Protein AF-A0A6S7I3N0-F1 (afdb_monomer_lite)

Foldseek 3Di:
DDPPPPPPVPPDADPVWDFADDPDQLPPPDAQPLCRPWDWDFDRTNHGHTWTDDVNDTDDSVAHDPVFHFADDPDQLPPPDAQLLCRPWDWDFDRTNHGDIWTHDVNDTDDSPQPPVQQDPDPDQLCVVVVAQPQCRQWGWDFDRRNHTDTFTHDPNHTDDSVDNDDPPPPPPDVVPPPPPPPDDD

pLDDT: mean 78.95, std 17.43, range [34.19, 95.62]

Radius of gyration: 28.31 Å; chains: 1; bounding box: 54×47×106 Å

Structure (mmCIF, N/CA/C/O backbone):
data_AF-A0A6S7I3N0-F1
#
_entry.id   AF-A0A6S7I3N0-F1
#
loop_
_atom_site.group_PDB
_atom_site.id
_atom_site.type_symbol
_atom_site.label_atom_id
_atom_site.label_alt_id
_atom_site.label_comp_id
_atom_site.label_asym_id
_atom_site.label_entity_id
_atom_site.label_seq_id
_atom_site.pdbx_PDB_ins_code
_atom_site.Cartn_x
_atom_site.Cartn_y
_atom_site.Cartn_z
_atom_site.occupancy
_atom_site.B_iso_or_equiv
_atom_site.auth_seq_id
_atom_site.auth_comp_id
_atom_site.auth_asym_id
_atom_site.auth_atom_id
_atom_site.pdbx_PDB_model_num
ATOM 1 N N . MET A 1 1 ? -20.075 -28.155 43.809 1.00 39.03 1 MET A N 1
ATOM 2 C CA . MET A 1 1 ? -20.323 -27.635 42.449 1.00 39.03 1 MET A CA 1
ATOM 3 C C . MET A 1 1 ? -19.964 -26.158 42.467 1.00 39.03 1 MET A C 1
ATOM 5 O O . MET A 1 1 ? -20.714 -25.369 43.022 1.00 39.03 1 MET A O 1
ATOM 9 N N . VAL A 1 2 ? -18.753 -25.806 42.030 1.00 34.19 2 VAL A N 1
ATOM 10 C CA . VAL A 1 2 ? -18.272 -24.416 42.050 1.00 34.19 2 VAL A CA 1
ATOM 11 C C . VAL A 1 2 ? -18.913 -23.696 40.870 1.00 34.19 2 VAL A C 1
ATOM 13 O O . VAL A 1 2 ? -18.644 -24.034 39.720 1.00 34.19 2 VAL A O 1
ATOM 16 N N . LEU A 1 3 ? -19.808 -22.753 41.162 1.00 39.34 3 LEU A N 1
ATOM 17 C CA . LEU A 1 3 ? -20.404 -21.876 40.163 1.00 39.34 3 LEU A CA 1
ATOM 18 C C . LEU A 1 3 ? -19.310 -20.898 39.701 1.00 39.34 3 LEU A C 1
ATOM 20 O O . LEU A 1 3 ? -19.023 -19.905 40.365 1.00 39.34 3 LEU A O 1
ATOM 24 N N . LEU A 1 4 ? -18.643 -21.217 38.592 1.00 39.84 4 LEU A N 1
ATOM 25 C CA . LEU A 1 4 ? -17.763 -20.287 37.889 1.00 39.84 4 LEU A CA 1
ATOM 26 C C . LEU A 1 4 ? -18.641 -19.174 37.306 1.00 39.84 4 LEU A C 1
ATOM 28 O O . LEU A 1 4 ? -19.234 -19.328 36.240 1.00 39.84 4 LEU A O 1
ATOM 32 N N . ILE A 1 5 ? -18.758 -18.058 38.028 1.00 44.44 5 ILE A N 1
ATOM 33 C CA . ILE A 1 5 ? -19.311 -16.817 37.484 1.00 44.44 5 ILE A CA 1
ATOM 34 C C . ILE A 1 5 ? -18.285 -16.303 36.476 1.00 44.44 5 ILE A C 1
ATOM 36 O O . ILE A 1 5 ? -17.336 -15.599 36.820 1.00 44.44 5 ILE A O 1
ATOM 40 N N . ILE A 1 6 ? -18.446 -16.713 35.221 1.00 48.50 6 ILE A N 1
ATOM 41 C CA . ILE A 1 6 ? -17.733 -16.117 34.099 1.00 48.50 6 ILE A CA 1
ATOM 42 C C . ILE A 1 6 ? -18.307 -14.704 33.968 1.00 48.50 6 ILE A C 1
ATOM 44 O O . ILE A 1 6 ? -19.412 -14.521 33.458 1.00 48.50 6 ILE A O 1
ATOM 48 N N . TYR A 1 7 ? -17.582 -13.709 34.485 1.00 40.22 7 TYR A N 1
ATOM 49 C CA . TYR A 1 7 ? -17.830 -12.296 34.207 1.00 40.22 7 TYR A CA 1
ATOM 50 C C . TYR A 1 7 ? -17.625 -12.073 32.702 1.00 40.22 7 TYR A C 1
ATOM 52 O O . TYR A 1 7 ? -16.558 -11.671 32.242 1.00 40.22 7 TYR A O 1
ATOM 60 N N . PHE A 1 8 ? -18.651 -12.346 31.900 1.00 43.72 8 PHE A N 1
ATOM 61 C CA . PHE A 1 8 ? -18.782 -11.656 30.631 1.00 43.72 8 PHE A CA 1
ATOM 62 C C . PHE A 1 8 ? -19.024 -10.199 31.006 1.00 43.72 8 PHE A C 1
ATOM 64 O O . PHE A 1 8 ? -20.088 -9.861 31.521 1.00 43.72 8 PHE A O 1
ATOM 71 N N . CYS A 1 9 ? -18.037 -9.331 30.790 1.00 46.16 9 CYS A N 1
ATOM 72 C CA . CYS A 1 9 ? -18.264 -7.892 30.775 1.00 46.16 9 CYS A CA 1
ATOM 73 C C . CYS A 1 9 ? -19.208 -7.580 29.603 1.00 46.16 9 CYS A C 1
ATOM 75 O O . CYS A 1 9 ? -18.787 -7.167 28.524 1.00 46.16 9 CYS A O 1
ATOM 77 N N . ILE A 1 10 ? -20.504 -7.833 29.789 1.00 56.62 10 ILE A N 1
ATOM 78 C CA . ILE A 1 10 ? -21.572 -7.349 28.927 1.00 56.62 10 ILE A CA 1
ATOM 79 C C . ILE A 1 10 ? -21.650 -5.856 29.238 1.00 56.62 10 ILE A C 1
ATOM 81 O O . ILE A 1 10 ? -22.412 -5.430 30.097 1.00 56.62 10 ILE A O 1
ATOM 85 N N . GLY A 1 11 ? -20.784 -5.062 28.603 1.00 59.81 11 GLY A N 1
ATOM 86 C CA . GLY A 1 11 ? -20.915 -3.610 28.642 1.00 59.81 11 GLY A CA 1
ATOM 87 C C . GLY A 1 11 ? -22.341 -3.251 28.230 1.00 59.81 11 GLY A C 1
ATOM 88 O O . GLY A 1 11 ? -22.803 -3.685 27.169 1.00 59.81 11 GLY A O 1
ATOM 89 N N . ASN A 1 12 ? -23.057 -2.540 29.102 1.00 79.25 12 ASN A N 1
ATOM 90 C CA . ASN A 1 12 ? -24.398 -2.066 28.798 1.00 79.25 12 ASN A CA 1
ATOM 91 C C . ASN A 1 12 ? -24.296 -1.033 27.679 1.00 79.25 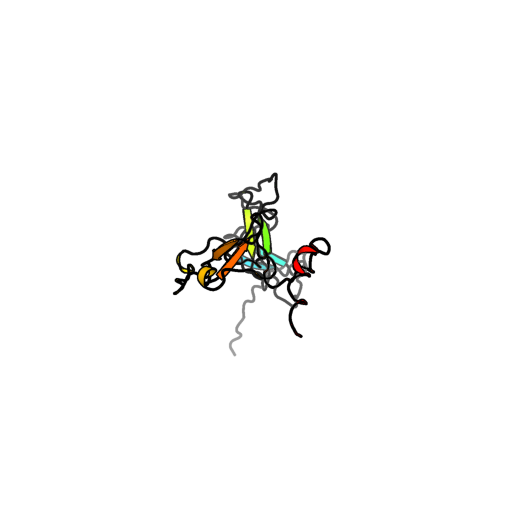12 ASN A C 1
ATOM 93 O O . ASN A 1 12 ? -23.494 -0.100 27.758 1.00 79.25 12 ASN A O 1
ATOM 97 N N . CYS A 1 13 ? -25.093 -1.214 26.631 1.00 85.50 13 CYS A N 1
ATOM 98 C CA . CYS A 1 13 ? -25.187 -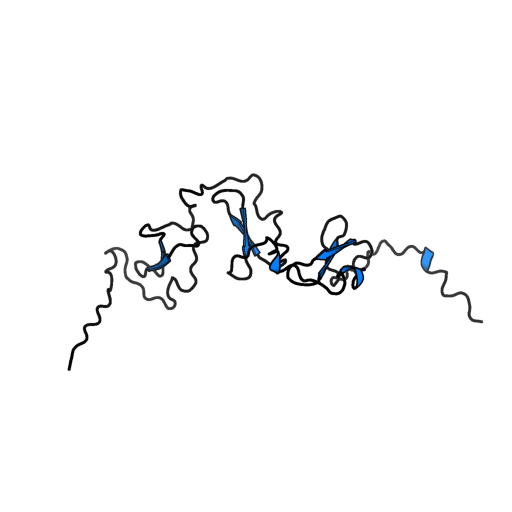0.204 25.595 1.00 85.50 13 CYS A CA 1
ATOM 99 C C . CYS A 1 13 ? -25.940 1.033 26.113 1.00 85.50 13 CYS A C 1
ATOM 101 O O . CYS A 1 13 ? -26.760 0.907 27.028 1.00 85.50 13 CYS A O 1
ATOM 103 N N . PRO A 1 14 ? -25.689 2.221 25.533 1.00 90.00 14 PRO A N 1
ATOM 104 C CA . PRO A 1 14 ? -26.486 3.410 25.811 1.00 90.00 14 PRO A CA 1
ATOM 105 C C . PRO A 1 14 ? -27.993 3.163 25.600 1.00 90.00 14 PRO A C 1
ATOM 107 O O . PRO A 1 14 ? -28.348 2.357 24.736 1.00 90.00 14 PRO A O 1
ATOM 110 N N . PRO A 1 15 ? -28.884 3.860 26.335 1.00 87.25 15 PRO A N 1
ATOM 111 C CA . PRO A 1 15 ? -30.335 3.644 26.257 1.00 87.25 15 PRO A CA 1
ATOM 112 C C . PRO A 1 15 ? -30.933 3.783 24.847 1.00 87.25 15 PRO A C 1
ATOM 114 O O . PRO A 1 15 ? -31.941 3.157 24.541 1.00 87.25 15 PRO A O 1
ATOM 117 N N . ASP A 1 16 ? -30.307 4.584 23.985 1.00 91.56 16 ASP A N 1
ATOM 118 C CA . ASP A 1 16 ? -30.701 4.857 22.600 1.00 91.56 16 ASP A CA 1
ATOM 119 C C . ASP A 1 16 ? -30.068 3.902 21.571 1.00 91.56 16 ASP A C 1
ATOM 121 O O . ASP A 1 16 ? -30.379 3.972 20.382 1.00 91.56 16 ASP A O 1
ATOM 125 N N . LYS A 1 17 ? -29.175 3.001 21.998 1.00 89.69 17 LYS A N 1
ATOM 126 C CA . LYS A 1 17 ? -28.405 2.121 21.109 1.00 89.69 17 LYS A CA 1
ATOM 127 C C . LYS A 1 17 ? -28.563 0.667 21.535 1.00 89.69 17 LYS A C 1
ATOM 129 O O . LYS A 1 17 ? -27.721 0.168 22.277 1.00 89.69 17 LYS A O 1
ATOM 134 N N . PRO A 1 18 ? -29.599 -0.049 21.066 1.00 89.69 18 PRO A N 1
ATOM 135 C CA . PRO A 1 18 ? -29.796 -1.443 21.445 1.00 89.69 18 PRO A CA 1
ATOM 136 C C . PRO A 1 18 ? -28.602 -2.304 21.022 1.00 89.69 18 PRO A C 1
ATOM 138 O O . PRO A 1 18 ? -27.884 -1.987 20.073 1.00 89.69 18 PRO A O 1
ATOM 141 N N . ARG A 1 19 ? -28.377 -3.409 21.733 1.00 88.38 19 ARG A N 1
ATOM 142 C CA . ARG A 1 19 ? -27.324 -4.363 21.381 1.00 88.38 19 ARG A CA 1
ATOM 143 C C . ARG A 1 19 ? -27.762 -5.218 20.190 1.00 88.38 19 ARG A C 1
ATOM 145 O O . ARG A 1 19 ? -28.860 -5.765 20.199 1.00 88.38 19 ARG A O 1
ATOM 152 N N . HIS A 1 20 ? -26.885 -5.379 19.207 1.00 90.06 20 HIS A N 1
ATOM 153 C CA . HIS A 1 20 ? -27.087 -6.223 18.034 1.00 90.06 20 HIS A CA 1
ATOM 154 C C . HIS A 1 20 ? -26.222 -7.484 18.105 1.00 90.06 20 HIS A C 1
ATOM 156 O O . HIS A 1 20 ? -25.077 -7.452 18.552 1.00 90.06 20 HIS A O 1
ATOM 162 N N . TYR A 1 21 ? -26.768 -8.600 17.626 1.00 88.31 21 TYR A N 1
ATOM 163 C CA . TYR A 1 21 ? -26.036 -9.853 17.460 1.00 88.31 21 TYR A CA 1
ATOM 164 C C . TYR A 1 21 ? -25.653 -10.003 15.992 1.00 88.31 21 TYR A C 1
ATOM 166 O O . TYR A 1 21 ? -26.513 -10.114 15.121 1.00 88.31 21 TYR A O 1
ATOM 174 N N . CYS A 1 22 ? -24.354 -9.961 15.724 1.00 89.94 22 CYS A N 1
ATOM 175 C CA . CYS A 1 22 ? -23.810 -10.001 14.375 1.00 89.94 22 CYS A CA 1
ATOM 176 C C . CYS A 1 22 ? -23.436 -11.434 14.011 1.00 89.94 22 CYS A C 1
ATOM 178 O O . CYS A 1 22 ? -22.867 -12.149 14.834 1.00 89.94 22 CYS A O 1
ATOM 180 N N . LEU A 1 23 ? -23.702 -11.834 12.766 1.00 93.06 23 LEU A N 1
ATOM 181 C CA . LEU A 1 23 ? -23.227 -13.119 12.245 1.00 93.06 23 LEU A CA 1
ATOM 182 C C . LEU A 1 23 ? -21.691 -13.174 12.207 1.00 93.06 23 LEU A C 1
ATOM 184 O O . LEU A 1 23 ? -21.098 -14.228 12.411 1.00 93.06 23 LEU A O 1
ATOM 188 N N . ILE A 1 24 ? -21.061 -12.028 11.941 1.00 91.44 24 ILE A N 1
ATOM 189 C CA . ILE A 1 24 ? -19.613 -11.874 11.826 1.00 91.44 24 ILE A CA 1
ATOM 190 C C . ILE A 1 24 ? -19.171 -10.791 12.820 1.00 91.44 24 ILE A C 1
ATOM 192 O O . ILE A 1 24 ? -19.793 -9.723 12.838 1.00 91.44 24 ILE A O 1
ATOM 196 N N . PRO A 1 25 ? -18.122 -11.028 13.633 1.00 91.62 25 PRO A N 1
ATOM 197 C CA . PRO A 1 25 ? -17.550 -9.997 14.493 1.00 91.62 25 PRO A CA 1
ATOM 198 C C . PRO A 1 25 ? -17.138 -8.768 13.666 1.00 91.62 25 P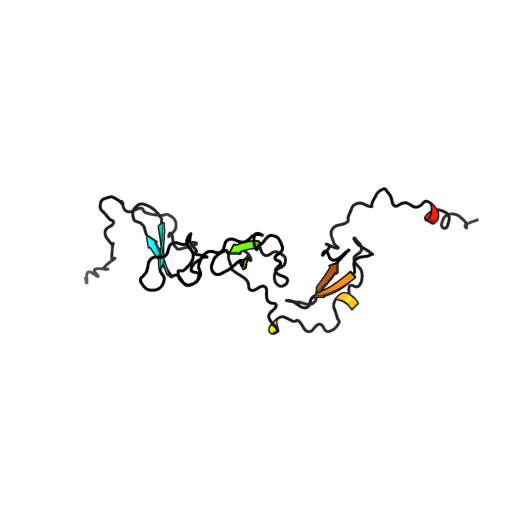RO A C 1
ATOM 200 O O . PRO A 1 25 ? -16.437 -8.940 12.662 1.00 91.62 25 PRO A O 1
ATOM 203 N N . PRO A 1 26 ? -17.542 -7.543 14.048 1.00 92.00 26 PRO A N 1
ATOM 204 C CA . PRO A 1 26 ? -17.229 -6.339 13.282 1.00 92.00 26 PRO A CA 1
ATOM 205 C C . PRO A 1 26 ? -15.737 -6.166 12.976 1.00 92.00 26 PRO A C 1
ATOM 207 O O . PRO A 1 26 ? -15.379 -5.769 11.869 1.00 92.00 26 PRO A O 1
ATOM 210 N N . CYS A 1 27 ? -14.856 -6.513 13.914 1.00 94.75 27 CYS A N 1
ATOM 211 C CA . CYS A 1 27 ? -13.414 -6.380 13.743 1.00 94.75 27 CYS A CA 1
ATOM 212 C C . CYS A 1 27 ? -12.756 -7.472 12.896 1.00 94.75 27 CYS A C 1
ATOM 214 O O . CYS A 1 27 ? -11.578 -7.328 12.582 1.00 94.75 27 CYS A O 1
ATOM 216 N N . LEU A 1 28 ? -13.467 -8.535 12.495 1.00 92.19 28 LEU A N 1
ATOM 217 C CA . LEU A 1 28 ? -12.846 -9.675 11.807 1.00 92.19 28 LEU A CA 1
ATOM 218 C C . LEU A 1 28 ? -12.099 -9.254 10.530 1.00 92.19 28 LEU A C 1
ATOM 220 O O . LEU A 1 28 ? -10.998 -9.731 10.280 1.00 92.19 28 LEU A O 1
ATOM 224 N N . ASN A 1 29 ? -12.685 -8.339 9.753 1.00 85.75 29 ASN A N 1
ATOM 225 C CA . ASN A 1 29 ? -12.113 -7.846 8.494 1.00 85.75 29 ASN A CA 1
ATOM 226 C C . ASN A 1 29 ? -12.022 -6.314 8.429 1.00 85.75 29 ASN A C 1
ATOM 228 O O . ASN A 1 29 ? -11.654 -5.758 7.391 1.00 85.75 29 ASN A O 1
ATOM 232 N N . ALA A 1 30 ? -12.377 -5.610 9.506 1.00 89.31 30 ALA A N 1
ATOM 233 C CA . ALA A 1 30 ? -12.358 -4.157 9.507 1.00 89.31 30 ALA A CA 1
ATOM 234 C C . ALA A 1 30 ? -10.919 -3.630 9.574 1.00 89.31 30 ALA A C 1
ATOM 236 O O . ALA A 1 30 ? -10.078 -4.130 10.321 1.00 89.31 30 ALA A O 1
ATOM 237 N N . LYS A 1 31 ? -10.644 -2.572 8.807 1.00 86.69 31 LYS A N 1
ATOM 238 C CA . LYS A 1 31 ? -9.345 -1.891 8.787 1.00 86.69 31 LYS A CA 1
ATOM 239 C C . LYS A 1 31 ? -9.531 -0.385 8.873 1.00 86.69 31 LYS A C 1
ATOM 241 O O . LYS A 1 31 ? -10.524 0.154 8.391 1.00 86.69 31 LYS A O 1
ATOM 246 N N . CYS A 1 32 ? -8.521 0.287 9.412 1.00 87.38 32 CYS A N 1
ATOM 247 C CA . CYS A 1 32 ? -8.458 1.739 9.497 1.00 87.38 32 CYS A CA 1
ATOM 248 C C . CYS A 1 32 ? -7.211 2.241 8.758 1.00 87.38 32 CYS A C 1
ATOM 250 O O . CYS A 1 32 ? -6.164 2.404 9.377 1.00 87.38 32 CYS A O 1
ATOM 252 N N . PRO A 1 33 ? -7.263 2.466 7.431 1.00 79.06 33 PRO A N 1
ATOM 253 C CA . PRO A 1 33 ? -6.067 2.822 6.658 1.00 79.06 33 PRO A CA 1
ATOM 254 C C . PRO A 1 33 ? -5.357 4.090 7.153 1.00 79.06 33 PRO A C 1
ATOM 256 O O . PRO A 1 33 ? -4.135 4.186 7.064 1.00 79.06 33 PRO A O 1
ATOM 259 N N . ALA A 1 34 ? -6.115 5.044 7.705 1.00 81.06 34 ALA A N 1
ATOM 260 C CA . ALA A 1 34 ? -5.575 6.265 8.296 1.00 81.06 34 ALA A CA 1
ATOM 261 C C . ALA A 1 34 ? -4.766 6.015 9.588 1.00 81.06 34 ALA A C 1
ATOM 263 O O . ALA A 1 34 ? -3.857 6.788 9.888 1.00 81.06 34 ALA A O 1
ATOM 264 N N . TYR A 1 35 ? -5.060 4.928 10.312 1.00 85.56 35 TYR A N 1
ATOM 265 C CA . TYR A 1 35 ? -4.422 4.532 11.571 1.00 85.56 35 TYR A CA 1
ATOM 266 C C . TYR A 1 35 ? -4.107 3.024 11.542 1.00 85.56 35 TYR A C 1
ATOM 268 O O . TYR A 1 35 ? -4.836 2.222 12.126 1.00 85.56 35 TYR A O 1
ATOM 276 N N . PRO A 1 36 ? -3.061 2.603 10.809 1.00 82.31 36 PRO A N 1
ATOM 277 C CA . PRO A 1 36 ? -2.760 1.184 10.589 1.00 82.31 36 PRO A CA 1
ATOM 278 C C . PRO A 1 36 ? -2.340 0.437 11.863 1.00 82.31 36 PRO A C 1
ATOM 280 O O . PRO A 1 36 ? -2.384 -0.788 11.898 1.00 82.31 36 PRO A O 1
ATOM 283 N N . ASP A 1 37 ? -1.922 1.172 12.888 1.00 84.38 37 ASP A N 1
ATOM 284 C CA . ASP A 1 37 ? -1.572 0.706 14.226 1.00 84.38 37 ASP A CA 1
ATOM 285 C C . ASP A 1 37 ? -2.757 0.733 15.206 1.00 84.38 37 ASP A C 1
ATOM 287 O O . ASP A 1 37 ? -2.611 0.315 16.355 1.00 84.38 37 ASP A O 1
ATOM 291 N N . ALA A 1 38 ? -3.935 1.201 14.777 1.00 91.81 38 ALA A N 1
ATOM 292 C CA . ALA A 1 38 ? -5.097 1.258 15.646 1.00 91.81 38 ALA A CA 1
ATOM 293 C C . ALA A 1 38 ? -5.605 -0.142 16.008 1.00 91.81 38 ALA A C 1
ATOM 295 O O . ALA A 1 38 ? -5.815 -1.007 15.154 1.00 91.81 38 ALA A O 1
ATOM 296 N N . LYS A 1 39 ? -5.893 -0.334 17.294 1.00 94.94 39 LYS A N 1
ATOM 297 C CA . LYS A 1 39 ? -6.570 -1.517 17.808 1.00 94.94 39 LYS A CA 1
ATOM 298 C C . LYS A 1 39 ? -8.055 -1.436 17.467 1.00 94.94 39 LYS A C 1
ATOM 300 O O . LYS A 1 39 ? -8.719 -0.467 17.830 1.00 94.94 39 LYS A O 1
ATOM 305 N N . CYS A 1 40 ? -8.573 -2.466 16.806 1.00 95.38 40 CYS A N 1
ATOM 306 C CA . CYS A 1 40 ? -10.008 -2.618 16.594 1.00 95.38 40 CYS A CA 1
ATOM 307 C C . CYS A 1 40 ? -10.676 -3.206 17.845 1.00 95.38 40 CYS A C 1
ATOM 309 O O . CYS A 1 40 ? -10.141 -4.125 18.471 1.00 95.38 40 CYS A O 1
ATOM 311 N N . VAL A 1 41 ? -11.844 -2.678 18.196 1.00 95.06 41 VAL A N 1
ATOM 312 C CA . VAL A 1 41 ? -12.717 -3.161 19.264 1.00 95.06 41 VAL A CA 1
ATOM 313 C C . VAL A 1 41 ? -14.120 -3.353 18.694 1.00 95.06 41 VAL A C 1
ATOM 315 O O . VAL A 1 41 ? -14.684 -2.439 18.086 1.00 95.06 41 VAL A O 1
ATOM 318 N N . ASP A 1 42 ? -14.683 -4.548 18.884 1.00 93.44 42 ASP A N 1
ATOM 319 C CA . ASP A 1 42 ? -16.041 -4.849 18.437 1.00 93.44 42 ASP A CA 1
ATOM 320 C C . ASP A 1 42 ? -17.051 -3.995 19.209 1.00 93.44 42 ASP A C 1
ATOM 322 O O . ASP A 1 42 ? -17.096 -4.016 20.442 1.00 93.44 42 ASP A O 1
ATOM 326 N N . ASN A 1 43 ? -17.906 -3.281 18.483 1.00 91.19 43 ASN A N 1
ATOM 327 C CA . ASN A 1 43 ? -18.985 -2.494 19.052 1.00 91.19 43 ASN A CA 1
ATOM 328 C C . ASN A 1 43 ? -20.335 -2.997 18.531 1.00 91.19 43 ASN A C 1
ATOM 330 O O . ASN A 1 43 ? -20.724 -2.759 17.390 1.00 91.19 43 ASN A O 1
ATOM 334 N N . TYR A 1 44 ? -21.064 -3.666 19.419 1.00 93.38 44 TYR A N 1
ATOM 335 C CA . TYR A 1 44 ? -22.380 -4.242 19.148 1.00 93.38 44 TYR A CA 1
ATOM 336 C C . TYR A 1 44 ? -23.542 -3.284 19.468 1.00 93.38 44 TYR A C 1
ATOM 338 O O . TYR A 1 44 ? -24.702 -3.673 19.372 1.00 93.38 44 TYR A O 1
ATOM 346 N N . CYS A 1 45 ? -23.268 -2.054 19.907 1.00 93.06 45 CYS A N 1
ATOM 347 C CA . CYS A 1 45 ? -24.292 -1.095 20.311 1.00 93.06 45 CYS A CA 1
ATOM 348 C C . CYS A 1 45 ? -24.748 -0.247 19.119 1.00 93.06 45 CYS A C 1
ATOM 350 O O . CYS A 1 45 ? -23.945 0.428 18.473 1.00 93.06 45 CYS A O 1
ATOM 352 N N . GLY A 1 46 ? -26.052 -0.264 18.834 1.00 91.38 46 GLY A N 1
ATOM 353 C CA . GLY A 1 46 ? -26.660 0.432 17.696 1.00 91.38 46 GLY A CA 1
ATOM 354 C C . GLY A 1 46 ? -26.283 -0.152 16.329 1.00 91.38 46 GLY A C 1
ATOM 355 O O . GLY A 1 46 ? -26.530 0.485 15.309 1.00 91.38 46 GLY A O 1
ATOM 356 N N . GLY A 1 47 ? -25.647 -1.326 16.295 1.00 91.88 47 GLY A N 1
ATOM 357 C CA . GLY A 1 47 ? -25.300 -2.042 15.071 1.00 91.88 47 GLY A CA 1
ATOM 358 C C . GLY A 1 47 ? -24.086 -2.954 15.240 1.00 91.88 47 GLY A C 1
ATOM 359 O O . GLY A 1 47 ? -23.636 -3.209 16.352 1.00 91.88 47 GLY A O 1
ATOM 360 N N . CYS A 1 48 ? -23.564 -3.430 14.110 1.00 92.56 48 CYS A N 1
ATOM 361 C CA . CYS A 1 48 ? -22.337 -4.220 14.001 1.00 92.56 48 CYS A CA 1
ATOM 362 C C . CYS A 1 48 ? -21.176 -3.304 13.605 1.00 92.56 48 CYS A C 1
ATOM 364 O O . CYS A 1 48 ? -20.802 -3.236 12.436 1.00 92.56 48 CYS A O 1
ATOM 366 N N . ASN A 1 49 ? -20.653 -2.552 14.567 1.00 91.94 49 ASN A N 1
ATOM 367 C CA . ASN A 1 49 ? -19.692 -1.482 14.327 1.00 91.94 49 ASN A CA 1
ATOM 368 C C . ASN A 1 49 ? -18.278 -1.900 14.746 1.00 91.94 49 ASN A C 1
ATOM 370 O O . ASN A 1 49 ? -18.092 -2.603 15.737 1.00 91.94 49 ASN A O 1
ATOM 374 N N . ALA A 1 50 ? -17.277 -1.441 14.000 1.00 94.06 50 ALA A N 1
ATOM 375 C CA . ALA A 1 50 ? -15.868 -1.601 14.341 1.00 94.06 50 ALA A CA 1
ATOM 376 C C . ALA A 1 50 ? -15.318 -0.258 14.829 1.00 94.06 50 ALA A C 1
ATOM 378 O O . ALA A 1 50 ? -15.249 0.701 14.056 1.00 94.06 50 ALA A O 1
ATOM 379 N N . ASP A 1 51 ? -14.930 -0.189 16.101 1.00 94.31 51 ASP A N 1
ATOM 380 C CA . ASP A 1 51 ? -14.339 1.010 16.684 1.00 94.31 51 ASP A CA 1
ATOM 381 C C . ASP A 1 51 ? -12.816 0.872 16.730 1.00 94.31 51 ASP A C 1
ATOM 383 O O . ASP A 1 51 ? -12.286 -0.125 17.213 1.00 94.31 51 ASP A O 1
ATOM 387 N N . PHE A 1 52 ? -12.098 1.878 16.233 1.00 95.62 52 PHE A N 1
ATOM 388 C CA . PHE A 1 52 ? -10.637 1.870 16.172 1.00 95.62 52 PHE A CA 1
ATOM 389 C C . PHE A 1 52 ? -10.046 2.818 17.207 1.00 95.62 52 PHE A C 1
ATOM 391 O O . PHE A 1 52 ? -10.537 3.935 17.373 1.00 95.62 52 PHE A O 1
ATOM 398 N N . TYR A 1 53 ? -8.974 2.387 17.871 1.00 94.25 53 TYR A N 1
ATOM 399 C CA . TYR A 1 53 ? -8.321 3.127 18.947 1.00 94.25 53 TYR A CA 1
ATOM 400 C C . TYR A 1 53 ? -6.808 3.189 18.762 1.00 94.25 53 TYR A C 1
ATOM 402 O O . TYR A 1 53 ? -6.175 2.177 18.475 1.00 94.25 53 TYR A O 1
ATOM 410 N N . VAL A 1 54 ? -6.220 4.362 18.995 1.00 90.94 54 VAL A N 1
ATOM 411 C CA . VAL A 1 54 ? -4.769 4.527 19.169 1.00 90.94 54 VAL A CA 1
ATOM 412 C C . VAL A 1 54 ? -4.524 4.876 20.632 1.00 90.94 54 VAL A C 1
ATOM 414 O O . VAL A 1 54 ? -4.952 5.933 21.103 1.00 90.94 54 VAL A O 1
ATOM 417 N N . GLY A 1 55 ? -3.901 3.955 21.373 1.00 89.50 55 GLY A N 1
ATOM 418 C CA . GLY A 1 55 ? -3.950 3.988 22.837 1.00 89.50 55 GLY A CA 1
ATOM 419 C C . GLY A 1 55 ? -5.402 3.897 23.314 1.00 89.50 55 GLY A C 1
ATOM 420 O O . GLY A 1 55 ? -6.136 3.016 22.872 1.00 89.50 55 GLY A O 1
ATOM 421 N N . ASP A 1 56 ? -5.829 4.851 24.141 1.00 90.69 56 ASP A N 1
ATOM 422 C CA . ASP A 1 56 ? -7.206 4.935 24.656 1.00 90.69 56 ASP A CA 1
ATOM 423 C C . ASP A 1 56 ? -8.110 5.886 23.848 1.00 90.69 56 ASP A C 1
ATOM 425 O O . ASP A 1 56 ? -9.283 6.077 24.169 1.00 90.69 56 ASP A O 1
ATOM 429 N N . THR A 1 57 ? -7.590 6.499 22.778 1.00 91.25 57 THR A N 1
ATOM 430 C CA . THR A 1 57 ? -8.346 7.473 21.976 1.00 91.25 57 THR A CA 1
ATOM 431 C C . THR A 1 57 ? -9.032 6.798 20.796 1.00 91.25 57 THR A C 1
ATOM 433 O O . THR A 1 57 ? -8.356 6.241 19.929 1.00 91.25 57 THR A O 1
ATOM 436 N N . LYS A 1 58 ? -10.366 6.902 20.717 1.00 92.25 58 LYS A N 1
ATOM 437 C CA . LYS A 1 58 ? -11.133 6.468 19.539 1.00 92.25 58 LYS A CA 1
ATOM 438 C C . LYS A 1 58 ? -10.806 7.363 18.343 1.00 92.25 58 LYS A C 1
ATOM 440 O O . LYS A 1 58 ? -10.948 8.581 18.425 1.00 92.25 58 LYS A O 1
ATOM 445 N N . VAL A 1 59 ? -10.407 6.762 17.228 1.00 91.56 59 VAL A N 1
ATOM 446 C CA . VAL A 1 59 ? -10.040 7.465 15.993 1.00 91.56 59 VAL A CA 1
ATOM 447 C C . VAL A 1 59 ? -11.111 7.310 14.916 1.00 91.56 59 VAL A C 1
ATOM 449 O O . VAL A 1 59 ? -11.843 6.323 14.871 1.00 91.56 59 VAL A O 1
ATOM 452 N N . ASN A 1 60 ? -11.203 8.299 14.026 1.00 89.50 60 ASN A N 1
ATOM 453 C CA . ASN A 1 60 ? -12.088 8.254 12.867 1.00 89.50 60 ASN A CA 1
ATOM 454 C C . ASN A 1 60 ? -11.282 7.881 11.621 1.00 89.50 60 ASN A C 1
ATOM 456 O O . ASN A 1 60 ? -10.466 8.667 11.154 1.00 89.50 60 ASN A O 1
ATOM 460 N N . CYS A 1 61 ? -11.552 6.713 11.042 1.00 84.50 61 CYS A N 1
ATOM 461 C CA . CYS A 1 61 ? -10.814 6.208 9.881 1.00 84.50 61 CYS A CA 1
ATOM 462 C C . CYS A 1 61 ? -10.995 7.028 8.594 1.00 84.50 61 CYS A C 1
ATOM 464 O O . CYS A 1 61 ? -10.214 6.859 7.660 1.00 84.50 61 CYS A O 1
ATOM 466 N N . GLY A 1 62 ? -12.002 7.907 8.531 1.00 81.88 62 GLY A N 1
ATOM 467 C CA . GLY A 1 62 ? -12.181 8.877 7.447 1.00 81.88 62 GLY A CA 1
ATOM 468 C C . GLY A 1 62 ? -11.393 10.179 7.642 1.00 81.88 62 GLY A C 1
ATOM 469 O O . GLY A 1 62 ? -11.329 10.999 6.724 1.00 81.88 62 GLY A O 1
ATOM 470 N N . GLN A 1 63 ? -10.800 10.384 8.821 1.00 87.19 63 GLN A N 1
ATOM 471 C CA . GLN A 1 63 ? -9.999 11.556 9.156 1.00 87.19 63 GLN A CA 1
ATOM 472 C C . GLN A 1 63 ? -8.523 11.185 9.257 1.00 87.19 63 GLN A C 1
ATOM 474 O O . GLN A 1 63 ? -8.155 10.083 9.655 1.00 87.19 63 GLN A O 1
ATOM 479 N N . CYS A 1 64 ? -7.665 12.125 8.875 1.00 87.12 64 CYS A N 1
ATOM 480 C CA . CYS A 1 64 ? -6.235 11.926 9.001 1.00 87.12 64 CYS A CA 1
ATOM 481 C C . CYS A 1 64 ? -5.767 12.111 10.455 1.00 87.12 64 CYS A C 1
ATOM 483 O O . CYS A 1 64 ? -6.355 12.921 11.179 1.00 87.12 64 CYS A O 1
ATOM 485 N N . PRO A 1 65 ? -4.681 11.432 10.873 1.00 85.31 65 PRO A N 1
ATOM 486 C CA . PRO A 1 65 ? -4.082 11.647 12.185 1.00 85.31 65 PRO A CA 1
ATOM 487 C C . PRO A 1 65 ? -3.708 13.118 12.427 1.00 85.31 65 PRO A C 1
ATOM 489 O O . PRO A 1 65 ? -3.264 13.782 11.488 1.00 85.31 65 PRO A O 1
ATOM 492 N N . PRO A 1 66 ? -3.782 13.626 13.676 1.00 83.31 66 PRO A N 1
ATOM 493 C CA . PRO A 1 66 ? -3.424 15.015 13.992 1.00 83.31 66 PRO A CA 1
ATOM 494 C C . PRO A 1 66 ? -2.007 15.404 13.544 1.00 83.31 66 PRO A C 1
ATOM 496 O O . PRO A 1 66 ? -1.770 16.523 13.106 1.00 83.31 66 PRO A O 1
ATOM 499 N N . TYR A 1 67 ? -1.070 14.454 13.600 1.00 83.00 67 TYR A N 1
ATOM 500 C CA . TYR A 1 67 ? 0.327 14.624 13.190 1.00 83.00 67 TYR A CA 1
ATOM 501 C C . TYR A 1 67 ? 0.577 14.344 11.692 1.00 83.00 67 TYR A C 1
ATOM 503 O O . TYR A 1 67 ? 1.712 14.424 11.228 1.00 83.00 67 TYR A O 1
ATOM 511 N N . LYS A 1 68 ? -0.463 13.993 10.926 1.00 85.81 68 LYS A N 1
ATOM 512 C CA . LYS A 1 68 ? -0.427 13.764 9.472 1.00 85.81 68 LYS A CA 1
ATOM 513 C C . LYS A 1 68 ? -1.624 14.459 8.821 1.00 85.81 68 LYS A C 1
ATOM 515 O O . LYS A 1 68 ? -2.525 13.768 8.351 1.00 85.81 68 LYS A O 1
ATOM 520 N N . PRO A 1 69 ? -1.664 15.802 8.790 1.00 86.31 69 PRO A N 1
ATOM 521 C CA . PRO A 1 69 ? -2.817 16.539 8.284 1.00 86.31 69 PRO A CA 1
ATOM 522 C C . PRO A 1 69 ? -3.150 16.152 6.841 1.00 86.31 69 PRO A C 1
ATOM 524 O O . PRO A 1 69 ? -2.304 15.658 6.095 1.00 86.31 69 PRO A O 1
ATOM 527 N N . ARG A 1 70 ? -4.404 16.364 6.441 1.00 88.25 70 ARG A N 1
ATOM 528 C CA . ARG A 1 70 ? -4.840 16.093 5.070 1.00 88.25 70 ARG A CA 1
ATOM 529 C C . ARG A 1 70 ? -4.243 17.126 4.112 1.00 88.25 70 ARG A C 1
ATOM 531 O O . ARG A 1 70 ? -4.368 18.322 4.351 1.00 88.25 70 ARG A O 1
ATOM 538 N N . HIS A 1 71 ? -3.668 16.666 3.008 1.00 91.00 71 HIS A N 1
ATOM 539 C CA . HIS A 1 71 ? -3.175 17.508 1.923 1.00 91.00 71 HIS A CA 1
ATOM 540 C C . HIS A 1 71 ? -4.136 17.492 0.732 1.00 91.00 71 HIS A C 1
ATOM 542 O O . HIS A 1 71 ? -4.722 16.463 0.395 1.00 91.00 71 HIS A O 1
ATOM 548 N N . TYR A 1 72 ? -4.265 18.641 0.070 1.00 91.38 72 TYR A N 1
ATOM 549 C CA . TYR A 1 72 ? -5.001 18.780 -1.183 1.00 91.38 72 TYR A CA 1
ATOM 550 C C . TYR A 1 72 ? -4.004 18.780 -2.339 1.00 91.38 72 TYR A C 1
ATOM 552 O O . TYR A 1 72 ? -3.215 19.709 -2.497 1.00 91.38 72 TYR A O 1
ATOM 560 N N . CYS A 1 73 ? -4.006 17.700 -3.113 1.00 91.44 73 CYS A N 1
ATOM 561 C CA . CYS A 1 73 ? -3.064 17.488 -4.204 1.00 91.44 73 CYS A CA 1
ATOM 562 C C . CYS A 1 73 ? -3.643 18.016 -5.513 1.00 91.44 73 CYS A C 1
ATOM 564 O O . CYS A 1 73 ? -4.817 17.790 -5.797 1.00 91.44 73 CYS A O 1
ATOM 566 N N . LEU A 1 74 ? -2.809 18.657 -6.338 1.00 94.94 74 LEU A N 1
ATOM 567 C CA . LEU A 1 74 ? -3.213 19.062 -7.688 1.00 94.94 74 LEU A CA 1
ATOM 568 C C . LEU A 1 74 ? -3.524 17.843 -8.571 1.00 94.94 74 LEU A C 1
ATOM 570 O O . LEU A 1 74 ? -4.425 17.884 -9.402 1.00 94.94 74 LEU A O 1
ATOM 574 N N . ILE A 1 75 ? -2.770 16.757 -8.380 1.00 93.06 75 ILE A N 1
ATOM 575 C CA . ILE A 1 75 ? -2.920 15.498 -9.109 1.00 93.06 75 ILE A CA 1
ATOM 576 C C . ILE A 1 75 ? -3.154 14.383 -8.080 1.00 93.06 75 ILE A C 1
ATOM 578 O O . ILE A 1 75 ? -2.381 14.303 -7.119 1.00 93.06 75 ILE A O 1
ATOM 582 N N . PRO A 1 76 ? -4.175 13.518 -8.259 1.00 92.81 76 PRO A N 1
ATOM 583 C CA . PRO A 1 76 ? -4.370 12.349 -7.408 1.00 92.81 76 PRO A CA 1
ATOM 584 C C . PRO A 1 76 ? -3.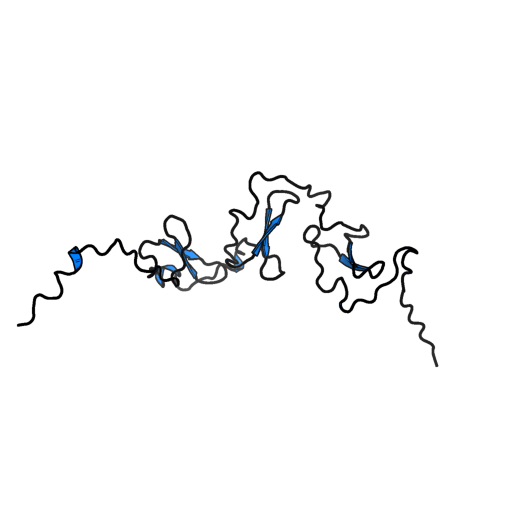100 11.482 -7.368 1.00 92.81 76 PRO A C 1
ATOM 586 O O . PRO A 1 76 ? -2.550 11.188 -8.438 1.00 92.81 76 PRO A O 1
ATOM 589 N N . PRO A 1 77 ? -2.614 11.069 -6.184 1.00 93.06 77 PRO A N 1
ATOM 590 C CA . PRO A 1 77 ? -1.362 10.327 -6.061 1.00 93.06 77 PRO A CA 1
ATOM 591 C C . PRO A 1 77 ? -1.273 9.081 -6.951 1.00 93.06 77 PRO A C 1
ATOM 593 O O . PRO A 1 77 ? -0.232 8.827 -7.556 1.00 93.06 77 PRO A O 1
ATOM 596 N N . CYS A 1 78 ? -2.364 8.329 -7.099 1.00 95.56 78 CYS A N 1
ATOM 597 C CA . CYS A 1 78 ? -2.391 7.108 -7.899 1.00 95.56 78 CYS A CA 1
ATOM 598 C C . CYS A 1 78 ? -2.415 7.325 -9.415 1.00 95.56 78 CYS A C 1
ATOM 600 O O . CYS A 1 78 ? -2.238 6.360 -10.151 1.00 95.56 78 CYS A O 1
ATOM 602 N N . ASN A 1 79 ? -2.592 8.556 -9.908 1.00 94.38 79 ASN A N 1
ATOM 603 C CA . ASN A 1 79 ? -2.747 8.811 -11.344 1.00 94.38 79 ASN A CA 1
ATOM 604 C C . ASN A 1 79 ? -1.511 8.375 -12.159 1.00 94.38 79 ASN A C 1
ATOM 606 O O . ASN A 1 79 ? -1.635 7.825 -13.248 1.00 94.38 79 ASN A O 1
ATOM 610 N N . ASN A 1 80 ? -0.308 8.573 -11.606 1.00 86.38 80 ASN A N 1
ATOM 611 C CA . ASN A 1 80 ? 0.958 8.209 -12.259 1.00 86.38 80 ASN A CA 1
ATOM 612 C C . ASN A 1 80 ? 1.843 7.275 -11.420 1.00 86.38 80 ASN A C 1
ATOM 614 O O . ASN A 1 80 ? 2.947 6.924 -11.847 1.00 86.38 80 ASN A O 1
ATOM 618 N N . ALA A 1 81 ? 1.396 6.882 -10.227 1.00 90.00 81 ALA A N 1
ATOM 619 C CA . ALA A 1 81 ? 2.187 6.033 -9.352 1.00 90.00 81 ALA A CA 1
ATOM 620 C C . ALA A 1 81 ? 2.206 4.583 -9.859 1.00 90.00 81 ALA A C 1
ATOM 622 O O . ALA A 1 81 ? 1.214 4.054 -10.356 1.00 90.00 81 ALA A O 1
ATOM 623 N N . LYS A 1 82 ? 3.355 3.919 -9.703 1.00 87.88 82 LYS A N 1
ATOM 624 C CA . LYS A 1 82 ? 3.543 2.503 -10.038 1.00 87.88 82 LYS A CA 1
ATOM 625 C C . LYS A 1 82 ? 4.272 1.786 -8.912 1.00 87.88 82 LYS A C 1
ATOM 627 O O . LYS A 1 82 ? 5.081 2.395 -8.215 1.00 87.88 82 LYS A O 1
ATOM 632 N N . CYS A 1 83 ? 4.037 0.482 -8.801 1.00 86.38 83 CYS A N 1
ATOM 633 C CA . CYS A 1 83 ? 4.717 -0.391 -7.854 1.00 86.38 83 CYS A CA 1
ATOM 634 C C . CYS A 1 83 ? 5.533 -1.454 -8.605 1.00 86.38 83 CYS A C 1
ATOM 636 O O . CYS A 1 83 ? 4.991 -2.503 -8.939 1.00 86.38 83 CYS A O 1
ATOM 638 N N . PRO A 1 84 ? 6.824 -1.219 -8.910 1.00 78.69 84 PRO A N 1
ATOM 639 C CA . PRO A 1 84 ? 7.620 -2.167 -9.696 1.00 78.69 84 PRO A CA 1
ATOM 640 C C . PRO A 1 84 ? 7.729 -3.557 -9.061 1.00 78.69 84 PRO A C 1
ATOM 642 O O . PRO A 1 84 ? 7.730 -4.552 -9.776 1.00 78.69 84 PRO A O 1
ATOM 645 N N . ALA A 1 85 ? 7.780 -3.616 -7.727 1.00 78.00 85 ALA A N 1
ATOM 646 C CA . ALA A 1 85 ? 7.827 -4.868 -6.974 1.00 78.00 85 ALA A CA 1
ATOM 647 C C . ALA A 1 85 ? 6.522 -5.682 -7.065 1.00 78.00 85 ALA A C 1
ATOM 649 O O . ALA A 1 85 ? 6.552 -6.897 -6.905 1.00 78.00 85 ALA A O 1
ATOM 650 N N . TYR A 1 86 ? 5.389 -5.022 -7.329 1.00 82.56 86 TYR A N 1
ATOM 651 C CA . TYR A 1 86 ? 4.071 -5.648 -7.426 1.00 82.56 86 TYR A CA 1
ATOM 652 C C . TYR A 1 86 ? 3.273 -4.990 -8.564 1.00 82.56 86 TYR A C 1
ATOM 654 O O . TYR A 1 86 ? 2.436 -4.124 -8.301 1.00 82.56 86 TYR A O 1
ATOM 662 N N . PRO A 1 87 ? 3.539 -5.358 -9.833 1.00 82.81 87 PRO A N 1
ATOM 663 C CA . PRO A 1 87 ? 2.922 -4.711 -10.994 1.00 82.81 87 PRO A CA 1
ATOM 664 C C . PRO A 1 87 ? 1.389 -4.753 -10.997 1.00 82.81 87 PRO A C 1
ATOM 666 O O . PRO A 1 87 ? 0.763 -3.825 -11.501 1.00 82.81 87 PRO A O 1
ATOM 669 N N . ASP A 1 88 ? 0.810 -5.791 -10.390 1.00 83.31 88 ASP A N 1
ATOM 670 C CA . ASP A 1 88 ? -0.638 -6.006 -10.302 1.00 83.31 88 ASP A CA 1
ATOM 671 C C . ASP A 1 88 ? -1.261 -5.430 -9.015 1.00 83.31 88 ASP A C 1
ATOM 673 O O . ASP A 1 88 ? -2.437 -5.657 -8.728 1.00 83.31 88 ASP A O 1
ATOM 677 N N . ALA A 1 89 ? -0.491 -4.699 -8.199 1.00 90.88 89 ALA A N 1
ATOM 678 C CA . ALA A 1 89 ? -1.006 -4.117 -6.965 1.00 90.88 89 ALA A CA 1
ATOM 679 C C . ALA A 1 89 ? -2.035 -3.012 -7.243 1.00 90.88 89 ALA A C 1
ATOM 681 O O . ALA A 1 89 ? -1.829 -2.115 -8.064 1.00 90.88 89 ALA A O 1
ATOM 682 N N . LYS A 1 90 ? -3.122 -3.018 -6.470 1.00 94.25 90 LYS A N 1
ATOM 683 C CA . LYS A 1 90 ? -4.125 -1.955 -6.467 1.00 94.25 90 LYS A CA 1
ATOM 684 C C . LYS A 1 90 ? -3.553 -0.712 -5.790 1.00 94.25 90 LYS A C 1
ATOM 686 O O . LYS A 1 90 ? -3.142 -0.777 -4.633 1.00 94.25 90 LYS A O 1
ATOM 691 N N . CYS A 1 91 ? -3.578 0.421 -6.485 1.00 94.81 91 CYS A N 1
ATOM 692 C CA . CYS A 1 91 ? -3.232 1.716 -5.905 1.00 94.81 91 CYS A CA 1
ATOM 693 C C . CYS A 1 91 ? -4.444 2.346 -5.202 1.00 94.81 91 CYS A C 1
ATOM 695 O O . CYS A 1 91 ? -5.569 2.269 -5.702 1.00 94.81 91 CYS A O 1
ATOM 697 N N . VAL A 1 92 ? -4.211 2.974 -4.052 1.00 92.50 92 VAL A N 1
ATOM 698 C CA . VAL A 1 92 ? -5.185 3.749 -3.278 1.00 92.50 92 VAL A CA 1
ATOM 699 C C . VAL A 1 92 ? -4.568 5.099 -2.915 1.00 92.50 92 VAL A C 1
ATOM 701 O O . VAL A 1 92 ? -3.458 5.160 -2.380 1.00 92.50 92 VAL A O 1
ATOM 704 N N . ASP A 1 93 ? -5.288 6.185 -3.202 1.00 91.50 93 ASP A N 1
ATOM 705 C CA . ASP A 1 93 ? -4.838 7.533 -2.861 1.00 91.50 93 ASP A CA 1
ATOM 706 C C . ASP A 1 93 ? -4.789 7.721 -1.340 1.00 91.50 93 ASP A C 1
ATOM 708 O O . ASP A 1 93 ? -5.759 7.448 -0.629 1.00 91.50 93 ASP A O 1
ATOM 712 N N . ASN A 1 94 ? -3.677 8.253 -0.841 1.00 88.69 94 ASN A N 1
ATOM 713 C CA . ASN A 1 94 ? -3.500 8.603 0.558 1.00 88.69 94 ASN A CA 1
ATOM 714 C C . ASN A 1 94 ? -3.113 10.080 0.688 1.00 88.69 94 ASN A C 1
ATOM 716 O O . ASN A 1 94 ? -1.990 10.486 0.393 1.00 88.69 94 ASN A O 1
ATOM 720 N N . TYR A 1 95 ? -4.066 10.873 1.173 1.00 91.06 95 TYR A N 1
ATOM 721 C CA . TYR A 1 95 ? -3.927 12.317 1.357 1.00 91.06 95 TYR A CA 1
ATOM 722 C C . TYR A 1 95 ? -3.418 12.710 2.754 1.00 91.06 95 TYR A C 1
ATOM 724 O O . TYR A 1 95 ? -3.301 13.897 3.050 1.00 91.06 95 TYR A O 1
ATOM 732 N N . CYS A 1 96 ? -3.162 11.753 3.649 1.00 89.88 96 CYS A N 1
ATOM 733 C CA . CYS A 1 96 ? -2.743 12.039 5.019 1.00 89.88 96 CYS A CA 1
ATOM 734 C C . CYS A 1 96 ? -1.220 12.189 5.105 1.00 89.88 96 CYS A C 1
ATOM 736 O O . CYS A 1 96 ? -0.469 11.275 4.761 1.00 89.88 96 CYS A O 1
ATOM 738 N N . GLY A 1 97 ? -0.756 13.346 5.582 1.00 88.31 97 GLY A N 1
ATOM 739 C CA . GLY A 1 97 ? 0.666 13.685 5.689 1.00 88.31 97 GLY A CA 1
ATOM 740 C C . GLY A 1 97 ? 1.368 13.910 4.345 1.00 88.31 97 GLY A C 1
ATOM 741 O O . GLY A 1 97 ? 2.594 13.941 4.304 1.00 88.31 97 GLY A O 1
ATOM 742 N N . GLY A 1 98 ? 0.618 14.018 3.245 1.00 90.31 98 GLY A N 1
ATOM 743 C CA . GLY A 1 98 ? 1.143 14.329 1.918 1.00 90.31 98 GLY A CA 1
ATOM 744 C C . GLY A 1 98 ? 0.273 13.780 0.789 1.00 90.31 98 GLY A C 1
ATOM 745 O O . GLY A 1 98 ? -0.840 13.316 1.015 1.00 90.31 98 GLY A O 1
ATOM 746 N N . CYS A 1 99 ? 0.811 13.831 -0.430 1.00 91.50 99 CYS A N 1
ATOM 747 C CA . CYS A 1 99 ? 0.225 13.256 -1.641 1.00 91.50 99 CYS A CA 1
ATOM 748 C C . CYS A 1 99 ? 0.838 11.879 -1.902 1.00 91.50 99 CYS A C 1
ATOM 750 O O . CYS A 1 99 ? 1.747 11.742 -2.718 1.00 91.50 99 CYS A O 1
ATOM 752 N N . ASN A 1 100 ? 0.380 10.872 -1.164 1.00 89.62 100 ASN A N 1
ATOM 753 C CA . ASN A 1 100 ? 0.998 9.552 -1.127 1.00 89.62 100 ASN A CA 1
ATOM 754 C C . ASN A 1 100 ? 0.165 8.523 -1.901 1.00 89.62 100 ASN A C 1
ATOM 756 O O . ASN A 1 100 ? -1.064 8.558 -1.879 1.00 89.62 100 ASN A O 1
ATOM 760 N N . ALA A 1 101 ? 0.839 7.586 -2.564 1.00 92.38 101 ALA A N 1
ATOM 761 C CA . ALA A 1 101 ? 0.210 6.448 -3.227 1.00 92.38 101 ALA A CA 1
ATOM 762 C C . ALA A 1 101 ? 0.474 5.177 -2.413 1.00 92.38 101 ALA A C 1
ATOM 764 O O . ALA A 1 101 ? 1.626 4.765 -2.256 1.00 92.38 101 ALA A O 1
ATOM 765 N N . ASP A 1 102 ? -0.590 4.560 -1.903 1.00 91.06 102 ASP A N 1
ATOM 766 C CA . ASP A 1 102 ? -0.510 3.300 -1.173 1.00 91.06 102 ASP A CA 1
ATOM 767 C C . ASP A 1 102 ? -0.871 2.136 -2.098 1.00 91.06 102 ASP A C 1
ATOM 769 O O . ASP A 1 102 ? -1.881 2.182 -2.794 1.00 91.06 102 ASP A O 1
ATOM 773 N N . PHE A 1 103 ? -0.070 1.072 -2.097 1.00 92.38 103 PHE A N 1
ATOM 774 C CA . PHE A 1 103 ? -0.278 -0.085 -2.969 1.00 92.38 103 PHE A CA 1
ATOM 775 C C . PHE A 1 103 ? -0.638 -1.328 -2.170 1.00 92.38 103 PHE A C 1
ATOM 777 O O . PHE A 1 103 ? -0.071 -1.565 -1.102 1.00 92.38 103 PHE A O 1
ATOM 784 N N . TYR A 1 104 ? -1.556 -2.131 -2.705 1.00 89.44 104 TYR A N 1
ATOM 785 C CA . TYR A 1 104 ? -2.105 -3.310 -2.046 1.00 89.44 104 TYR A CA 1
ATOM 786 C C . TYR A 1 104 ? -2.122 -4.528 -2.970 1.00 89.44 104 TYR A C 1
ATOM 788 O O . TYR A 1 104 ? -2.527 -4.433 -4.126 1.00 89.44 104 TYR A O 1
ATOM 796 N N . VAL A 1 105 ? -1.738 -5.686 -2.435 1.00 87.50 105 VAL A N 1
ATOM 797 C CA . VAL A 1 105 ? -1.997 -6.998 -3.048 1.00 87.50 105 VAL A CA 1
ATOM 798 C C . VAL A 1 105 ? -3.043 -7.688 -2.179 1.00 87.50 105 VAL A C 1
ATOM 800 O O . VAL A 1 105 ? -2.786 -7.981 -1.010 1.00 87.50 105 VAL A O 1
ATOM 803 N N . GLY A 1 106 ? -4.253 -7.866 -2.717 1.00 87.50 106 GLY A N 1
ATOM 804 C CA . GLY A 1 106 ? -5.427 -8.147 -1.888 1.00 87.50 106 GLY A CA 1
ATOM 805 C C . GLY A 1 106 ? -5.641 -7.018 -0.874 1.00 87.50 106 GLY A C 1
ATOM 806 O O . GLY A 1 106 ? -5.651 -5.847 -1.252 1.00 87.50 106 GLY A O 1
ATOM 807 N N . ASP A 1 107 ? -5.733 -7.359 0.412 1.00 80.31 107 ASP A N 1
ATOM 808 C CA . ASP A 1 107 ? -5.919 -6.380 1.493 1.00 80.31 107 ASP A CA 1
ATOM 809 C C . ASP A 1 107 ? -4.618 -6.001 2.222 1.00 80.31 107 ASP A C 1
ATOM 811 O O . ASP A 1 107 ? -4.655 -5.341 3.267 1.00 80.31 107 ASP A O 1
ATOM 815 N N . THR A 1 108 ? -3.465 -6.441 1.717 1.00 81.38 108 THR A N 1
ATOM 816 C CA . THR A 1 108 ? -2.161 -6.225 2.353 1.00 81.38 108 THR A CA 1
ATOM 817 C C . THR A 1 108 ? -1.439 -5.062 1.691 1.00 81.38 108 THR A C 1
ATOM 819 O O . THR A 1 108 ? -1.141 -5.117 0.498 1.00 81.38 108 THR A O 1
ATOM 822 N N . LYS A 1 109 ? -1.122 -4.017 2.470 1.00 85.25 109 LYS A N 1
ATOM 823 C CA . LYS A 1 109 ? -0.312 -2.887 2.000 1.00 85.25 109 LYS A CA 1
ATOM 824 C C . LYS A 1 109 ? 1.122 -3.350 1.750 1.00 85.25 109 LYS A C 1
ATOM 826 O O . LYS A 1 109 ? 1.779 -3.849 2.662 1.00 85.25 109 LYS A O 1
ATOM 831 N N . VAL A 1 110 ? 1.618 -3.146 0.536 1.00 84.88 110 VAL A N 1
ATOM 832 C CA . VAL A 1 110 ? 2.968 -3.537 0.122 1.00 84.88 110 VAL A CA 1
ATOM 833 C C . VAL A 1 110 ? 3.894 -2.330 0.020 1.00 84.88 110 VAL A C 1
ATOM 835 O O . VAL A 1 110 ? 3.472 -1.201 -0.235 1.00 84.88 110 VAL A O 1
ATOM 838 N N . LYS A 1 111 ? 5.192 -2.565 0.222 1.00 85.38 111 LYS A N 1
ATOM 839 C CA . LYS A 1 111 ? 6.231 -1.563 -0.032 1.00 85.38 111 LYS A CA 1
ATOM 840 C C . LYS A 1 111 ? 6.683 -1.680 -1.485 1.00 85.38 111 LYS A C 1
ATOM 842 O O . LYS A 1 111 ? 7.127 -2.742 -1.905 1.00 85.38 111 LYS A O 1
ATOM 847 N N . CYS A 1 112 ? 6.588 -0.579 -2.226 1.00 79.81 112 CYS A N 1
ATOM 848 C CA . CYS A 1 112 ? 6.976 -0.524 -3.641 1.00 79.81 112 CYS A CA 1
ATOM 849 C C . CYS A 1 112 ? 8.456 -0.246 -3.876 1.00 79.81 112 CYS A C 1
ATOM 851 O O . CYS A 1 112 ? 8.934 -0.409 -4.998 1.00 79.81 112 CYS A O 1
ATOM 853 N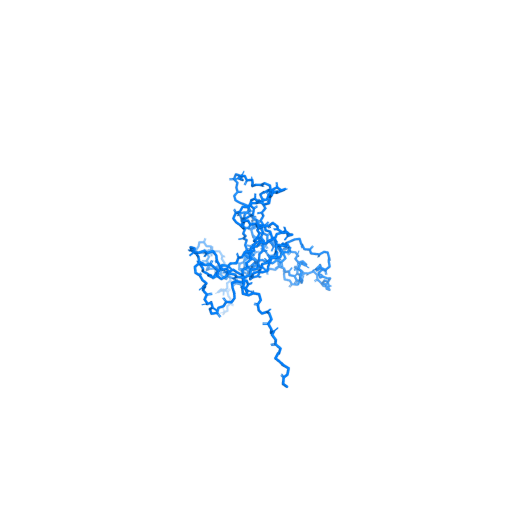 N . ALA A 1 113 ? 9.179 0.158 -2.828 1.00 71.31 113 ALA A N 1
ATOM 854 C CA . ALA A 1 113 ? 10.628 0.085 -2.837 1.00 71.31 113 ALA A CA 1
ATOM 855 C C . ALA A 1 113 ? 11.009 -1.380 -3.016 1.00 71.31 113 ALA A C 1
ATOM 857 O O . ALA A 1 113 ? 10.596 -2.209 -2.209 1.00 71.31 113 ALA A O 1
ATOM 858 N N . CYS A 1 114 ? 11.777 -1.682 -4.058 1.00 64.56 114 CYS A N 1
ATOM 859 C CA . CYS A 1 114 ? 12.366 -2.999 -4.204 1.00 64.56 114 CYS A CA 1
ATOM 860 C C . CYS A 1 114 ? 13.335 -3.197 -3.029 1.00 64.56 114 CYS A C 1
ATOM 862 O O . CYS A 1 114 ? 14.290 -2.419 -2.923 1.00 64.56 114 CYS A O 1
ATOM 864 N N . PRO A 1 115 ? 13.102 -4.149 -2.105 1.00 54.84 115 PRO A N 1
ATOM 865 C CA . PRO A 1 115 ? 14.098 -4.434 -1.087 1.00 54.84 115 PRO A CA 1
ATOM 866 C C . PRO A 1 115 ? 15.446 -4.729 -1.764 1.00 54.84 115 PRO A C 1
ATOM 868 O O . PRO A 1 115 ? 15.474 -5.487 -2.736 1.00 54.84 115 PRO A O 1
ATOM 871 N N . PRO A 1 116 ? 16.578 -4.214 -1.255 1.00 54.19 116 PRO A N 1
ATOM 872 C CA . PRO A 1 116 ? 17.892 -4.604 -1.772 1.00 54.19 116 PRO A CA 1
ATOM 873 C C . PRO A 1 116 ? 18.100 -6.131 -1.725 1.00 54.19 116 PRO A C 1
ATOM 875 O O . PRO A 1 116 ? 18.821 -6.681 -2.547 1.00 54.19 116 PRO A O 1
ATOM 878 N N . LEU A 1 117 ? 17.395 -6.826 -0.823 1.00 49.84 117 LEU A N 1
ATOM 879 C CA . LEU A 1 117 ? 17.420 -8.282 -0.654 1.00 49.84 117 LEU A CA 1
ATOM 880 C C . LEU A 1 117 ? 16.544 -9.069 -1.647 1.00 49.84 117 LEU A C 1
ATOM 882 O O . LEU A 1 117 ? 16.628 -10.292 -1.677 1.00 49.84 117 LEU A O 1
ATOM 886 N N . THR A 1 118 ? 15.706 -8.409 -2.454 1.00 52.66 118 THR A N 1
ATOM 887 C CA . THR A 1 118 ? 14.938 -9.066 -3.531 1.00 52.66 118 THR A CA 1
ATOM 888 C C . THR A 1 118 ? 15.521 -8.801 -4.912 1.00 52.66 118 THR A C 1
ATOM 890 O O . THR A 1 118 ? 14.901 -9.201 -5.894 1.00 52.66 118 THR A O 1
ATOM 893 N N . ILE A 1 119 ? 16.674 -8.123 -5.004 1.00 57.25 119 ILE A N 1
ATOM 894 C CA . ILE A 1 119 ? 17.469 -8.092 -6.233 1.00 57.25 119 ILE A CA 1
ATOM 895 C C . ILE A 1 119 ? 17.985 -9.512 -6.435 1.00 57.25 119 ILE A C 1
ATOM 897 O O . ILE A 1 119 ? 18.918 -9.951 -5.761 1.00 57.25 119 ILE A O 1
ATOM 901 N N . HIS A 1 120 ? 17.330 -10.261 -7.316 1.00 63.97 120 HIS A N 1
ATOM 902 C CA . HIS A 1 120 ? 17.745 -11.626 -7.576 1.00 63.97 120 HIS A CA 1
ATOM 903 C C . HIS A 1 120 ? 19.030 -11.607 -8.408 1.00 63.97 120 HIS A C 1
ATOM 905 O O . HIS A 1 120 ? 19.083 -10.989 -9.473 1.00 63.97 120 HIS A O 1
ATOM 911 N N . GLN A 1 121 ? 20.079 -12.270 -7.918 1.00 72.12 121 GLN A N 1
ATOM 912 C CA . GLN A 1 121 ? 21.307 -12.451 -8.686 1.00 72.12 121 GLN A CA 1
ATOM 913 C C . GLN A 1 121 ? 21.064 -13.510 -9.758 1.00 72.12 121 GLN A C 1
ATOM 915 O O . GLN A 1 121 ? 21.162 -14.713 -9.522 1.00 72.12 121 GLN A O 1
ATOM 920 N N . CYS A 1 122 ? 20.706 -13.052 -10.950 1.00 76.94 122 CYS A N 1
ATOM 921 C CA . CYS A 1 122 ? 20.549 -13.923 -12.100 1.00 76.94 122 CYS A CA 1
ATOM 922 C C . CYS A 1 122 ? 21.920 -14.424 -12.555 1.00 76.94 122 CYS A C 1
ATOM 924 O O . CYS A 1 122 ? 22.861 -13.640 -12.661 1.00 76.94 122 CYS A O 1
ATOM 926 N N . LYS A 1 123 ? 22.021 -15.716 -12.889 1.00 85.31 123 LYS A N 1
ATOM 927 C CA . LYS A 1 123 ? 23.227 -16.261 -13.541 1.00 85.31 123 LYS A CA 1
ATOM 928 C C . LYS A 1 123 ? 23.528 -15.546 -14.861 1.00 85.31 123 LYS A C 1
ATOM 930 O O . LYS A 1 123 ? 24.687 -15.405 -15.226 1.00 85.31 123 LYS A O 1
ATOM 935 N N . VAL A 1 124 ? 22.474 -15.120 -15.558 1.00 85.06 124 VAL A N 1
ATOM 936 C CA . VAL A 1 124 ? 22.522 -14.374 -16.818 1.00 85.06 124 VAL A CA 1
ATOM 937 C C . VAL A 1 124 ? 21.492 -13.240 -16.744 1.00 85.06 124 VAL A C 1
ATOM 939 O O . VAL A 1 124 ? 20.380 -13.492 -16.263 1.00 85.06 124 VAL A O 1
ATOM 942 N N . PRO A 1 125 ? 21.817 -12.010 -17.182 1.00 84.69 125 PRO A N 1
ATOM 943 C CA . PRO A 1 125 ? 20.850 -10.920 -17.264 1.00 84.69 125 PRO A CA 1
ATOM 944 C C . PRO A 1 125 ? 19.599 -11.323 -18.070 1.00 84.69 125 PRO A C 1
ATOM 946 O O . PRO A 1 125 ? 19.727 -11.885 -19.158 1.00 84.69 125 PRO A O 1
ATOM 949 N N . PRO A 1 126 ? 18.378 -11.042 -17.584 1.00 86.56 126 PRO A N 1
ATOM 950 C CA . PRO A 1 126 ? 17.146 -11.460 -18.255 1.00 86.56 126 PRO A CA 1
ATOM 951 C C . PRO A 1 126 ? 17.022 -10.998 -19.711 1.00 86.56 126 PRO A C 1
ATOM 953 O O . PRO A 1 126 ? 16.540 -11.759 -20.545 1.00 86.56 126 PRO A O 1
ATOM 956 N N . CYS A 1 127 ? 17.474 -9.785 -20.035 1.00 92.19 127 CYS A N 1
ATOM 957 C CA . CYS A 1 127 ? 17.445 -9.263 -21.403 1.00 92.19 127 CYS A CA 1
ATOM 958 C C . CYS A 1 127 ? 18.434 -9.947 -22.354 1.00 92.19 127 CYS A C 1
ATOM 960 O O . CYS A 1 127 ? 18.262 -9.832 -23.565 1.00 92.19 127 CYS A O 1
ATOM 962 N N . ASP A 1 128 ? 19.428 -10.672 -21.839 1.00 90.25 128 ASP A N 1
ATOM 963 C CA . ASP A 1 128 ? 20.346 -11.456 -22.672 1.00 90.25 128 ASP A CA 1
ATOM 964 C C . ASP A 1 128 ? 19.709 -12.800 -23.061 1.00 90.25 128 ASP A C 1
ATOM 966 O O . ASP A 1 128 ? 20.015 -13.360 -24.111 1.00 90.25 128 ASP A O 1
ATOM 970 N N . LEU A 1 129 ? 18.780 -13.300 -22.236 1.00 82.38 129 LEU A N 1
ATOM 971 C CA . LEU A 1 129 ? 17.977 -14.494 -22.519 1.00 82.38 129 LEU A CA 1
ATOM 972 C C . LEU A 1 129 ? 16.737 -14.165 -23.362 1.00 82.38 129 LEU A C 1
ATOM 974 O O . LEU A 1 129 ? 16.356 -14.927 -24.247 1.00 82.38 129 LEU A O 1
ATOM 978 N N . PHE A 1 130 ? 16.108 -13.024 -23.083 1.00 80.50 130 PHE A N 1
ATOM 979 C CA . PHE A 1 130 ? 14.881 -12.561 -23.722 1.00 80.50 130 PHE A CA 1
ATOM 980 C C . PHE A 1 130 ? 15.099 -11.138 -24.240 1.00 80.50 130 PHE A C 1
ATOM 982 O O . PHE A 1 130 ? 14.698 -10.160 -23.614 1.00 80.50 130 PHE A O 1
ATOM 989 N N . SER A 1 131 ? 15.767 -11.024 -25.388 1.00 81.50 131 SER A N 1
ATOM 990 C CA . SER A 1 131 ? 16.145 -9.734 -25.983 1.00 81.50 131 SER A CA 1
ATOM 991 C C . SER A 1 131 ? 15.060 -9.117 -26.867 1.00 81.50 131 SER A C 1
ATOM 993 O O . SER A 1 131 ? 15.124 -7.929 -27.184 1.00 81.50 131 SER A O 1
ATOM 995 N N . ASN A 1 132 ? 14.046 -9.899 -27.251 1.00 84.06 132 ASN A N 1
ATOM 996 C CA . ASN A 1 132 ? 13.007 -9.477 -28.182 1.00 84.06 132 ASN A CA 1
ATOM 997 C C . ASN A 1 132 ? 11.594 -9.739 -27.641 1.00 84.06 132 ASN A C 1
ATOM 999 O O . ASN A 1 132 ? 11.325 -10.740 -26.980 1.00 84.06 132 ASN A O 1
ATOM 1003 N N . CYS A 1 133 ? 10.685 -8.835 -27.990 1.00 87.88 133 CYS A N 1
ATOM 1004 C CA . CYS A 1 133 ? 9.260 -8.897 -27.727 1.00 87.88 133 CYS A CA 1
ATOM 1005 C C . CYS A 1 133 ? 8.539 -9.100 -29.067 1.00 87.88 133 CYS A C 1
ATOM 1007 O O . CYS A 1 133 ? 8.391 -8.127 -29.808 1.00 87.88 133 CYS A O 1
ATOM 1009 N N . PRO A 1 134 ? 8.072 -10.315 -29.412 1.00 86.56 134 PRO A N 1
ATOM 1010 C CA . PRO A 1 134 ? 7.492 -10.587 -30.733 1.00 86.56 134 PRO A CA 1
ATOM 1011 C C . PRO A 1 134 ? 6.325 -9.659 -31.100 1.00 86.56 134 PRO A C 1
ATOM 1013 O O . PRO A 1 134 ? 6.224 -9.209 -32.237 1.00 86.56 134 PRO A O 1
ATOM 1016 N N . ALA A 1 135 ? 5.485 -9.309 -30.121 1.00 84.69 135 ALA A N 1
ATOM 1017 C CA . ALA A 1 135 ? 4.372 -8.379 -30.308 1.00 84.69 135 ALA A CA 1
ATOM 1018 C C . ALA A 1 135 ? 4.814 -6.916 -30.530 1.00 84.69 135 ALA A C 1
ATOM 1020 O O . ALA A 1 135 ? 4.073 -6.121 -31.108 1.00 84.69 135 ALA A O 1
ATOM 1021 N N . TYR A 1 136 ? 6.021 -6.547 -30.091 1.00 88.56 136 TYR A N 1
ATOM 1022 C CA . TYR A 1 136 ? 6.571 -5.197 -30.216 1.00 88.56 136 TYR A CA 1
ATOM 1023 C C . TYR A 1 136 ? 8.070 -5.250 -30.561 1.00 88.56 136 TYR A C 1
ATOM 1025 O O . TYR A 1 136 ? 8.901 -4.947 -29.705 1.00 88.56 136 TYR A O 1
ATOM 1033 N N . PRO A 1 137 ? 8.445 -5.552 -31.820 1.00 88.56 137 PRO A N 1
ATOM 1034 C CA . PRO A 1 137 ? 9.849 -5.758 -32.209 1.00 88.56 137 PRO A CA 1
ATOM 1035 C C . PRO A 1 137 ? 10.766 -4.542 -32.006 1.00 88.56 137 PRO A C 1
ATOM 1037 O O . PRO A 1 137 ? 11.984 -4.660 -32.010 1.00 88.56 137 PRO A O 1
ATOM 1040 N N . LYS A 1 138 ? 10.183 -3.346 -31.853 1.00 89.12 138 LYS A N 1
ATOM 1041 C CA . LYS A 1 138 ? 10.905 -2.094 -31.569 1.00 89.12 138 LYS A CA 1
ATOM 1042 C C . LYS A 1 138 ? 10.994 -1.766 -30.075 1.00 89.12 138 LYS A C 1
ATOM 1044 O O . LYS A 1 138 ? 11.506 -0.706 -29.719 1.00 89.12 138 LYS A O 1
ATOM 1049 N N . ALA A 1 139 ? 10.427 -2.596 -29.203 1.00 92.12 139 ALA A N 1
ATOM 1050 C CA . ALA A 1 139 ? 10.478 -2.361 -27.771 1.00 92.12 139 ALA A CA 1
ATOM 1051 C C . ALA A 1 139 ? 11.896 -2.607 -27.242 1.00 92.12 139 ALA A C 1
ATOM 1053 O O . ALA A 1 139 ? 12.552 -3.583 -27.592 1.00 92.12 139 ALA A O 1
ATOM 1054 N N . LYS A 1 140 ? 12.359 -1.721 -26.364 1.00 93.50 140 LYS A N 1
ATOM 1055 C CA . LYS A 1 140 ? 13.632 -1.847 -25.660 1.00 93.50 140 LYS A CA 1
ATOM 1056 C C . LYS A 1 140 ? 13.453 -2.748 -24.440 1.00 93.50 140 LYS A C 1
ATOM 1058 O O . LYS A 1 140 ? 12.580 -2.474 -23.616 1.00 93.50 140 LYS A O 1
ATOM 1063 N N . CYS A 1 141 ? 14.293 -3.769 -24.304 1.00 92.31 141 CYS A N 1
ATOM 1064 C CA . CYS A 1 141 ? 14.350 -4.579 -23.090 1.00 92.31 141 CYS A CA 1
ATOM 1065 C C . CYS A 1 141 ? 15.067 -3.832 -21.954 1.00 92.31 141 CYS A C 1
ATOM 1067 O O . CYS A 1 141 ? 16.054 -3.125 -22.177 1.00 92.31 141 CYS A O 1
ATOM 1069 N N . VAL A 1 142 ? 14.570 -3.993 -20.731 1.00 90.56 142 VAL A N 1
ATOM 1070 C CA . VAL A 1 142 ? 15.161 -3.495 -19.490 1.00 90.56 142 VAL A CA 1
ATOM 1071 C C . VAL A 1 142 ? 15.171 -4.629 -18.467 1.00 90.56 142 VAL A C 1
ATOM 1073 O O . VAL A 1 142 ? 14.134 -5.235 -18.189 1.00 90.56 142 VAL A O 1
ATOM 1076 N N . ASN A 1 143 ? 16.347 -4.904 -17.896 1.00 84.69 143 ASN A N 1
ATOM 1077 C CA . ASN A 1 143 ? 16.500 -5.915 -16.855 1.00 84.69 143 ASN A CA 1
ATOM 1078 C C . ASN A 1 143 ? 15.730 -5.492 -15.597 1.00 84.69 143 ASN A C 1
ATOM 1080 O O . ASN A 1 143 ? 15.978 -4.420 -15.044 1.00 84.69 143 ASN A O 1
ATOM 1084 N N . ASN A 1 144 ? 14.831 -6.352 -15.130 1.00 80.81 144 ASN A N 1
ATOM 1085 C CA . ASN A 1 144 ? 14.095 -6.176 -13.891 1.00 80.81 144 ASN A CA 1
ATOM 1086 C C . ASN A 1 144 ? 14.453 -7.315 -12.930 1.00 80.81 144 ASN A C 1
ATOM 1088 O O . ASN A 1 144 ? 14.028 -8.456 -13.095 1.00 80.81 144 ASN A O 1
ATOM 1092 N N . TYR A 1 145 ? 15.247 -6.974 -11.917 1.00 80.75 145 TYR A N 1
ATOM 1093 C CA . TYR A 1 145 ? 1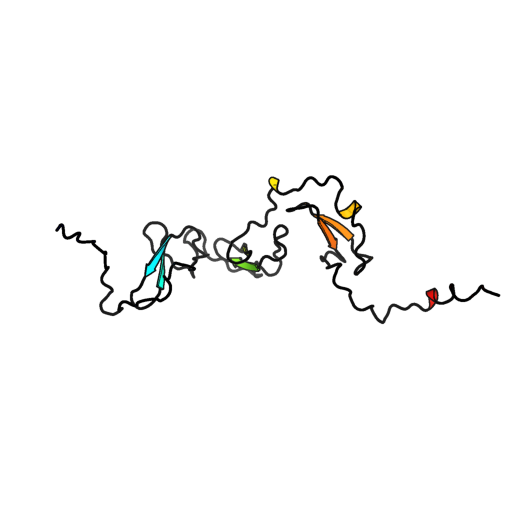5.712 -7.911 -10.894 1.00 80.75 145 TYR A CA 1
ATOM 1094 C C . TYR A 1 145 ? 14.805 -7.963 -9.664 1.00 80.75 145 TYR A C 1
ATOM 1096 O O . TYR A 1 145 ? 15.150 -8.606 -8.675 1.00 80.75 145 TYR A O 1
ATOM 1104 N N . CYS A 1 146 ? 13.687 -7.233 -9.671 1.00 74.50 146 CYS A N 1
ATOM 1105 C CA . CYS A 1 146 ? 12.857 -7.096 -8.491 1.00 74.50 146 CYS A CA 1
ATOM 1106 C C . CYS A 1 146 ? 11.969 -8.326 -8.301 1.00 74.50 146 CYS A C 1
ATOM 1108 O O . CYS A 1 146 ? 11.048 -8.552 -9.081 1.00 74.50 146 CYS A O 1
ATOM 1110 N N . GLY A 1 147 ? 12.250 -9.118 -7.262 1.00 69.75 147 GLY A N 1
ATOM 1111 C CA . GLY A 1 147 ? 11.485 -10.328 -6.945 1.00 69.75 147 GLY A CA 1
ATOM 1112 C C . GLY A 1 147 ? 11.778 -11.516 -7.868 1.00 69.75 147 GLY A C 1
ATOM 1113 O O . GLY A 1 147 ? 11.115 -12.543 -7.759 1.00 69.75 147 GLY A O 1
ATOM 1114 N N . GLY A 1 148 ? 12.759 -11.399 -8.768 1.00 75.94 148 GLY A N 1
ATOM 1115 C CA . GLY A 1 148 ? 13.110 -12.440 -9.729 1.00 75.94 148 GLY A CA 1
ATOM 1116 C C . GLY A 1 148 ? 13.977 -11.923 -10.874 1.00 75.94 148 GLY A C 1
ATOM 1117 O O . GLY A 1 148 ? 14.517 -10.825 -10.808 1.00 75.94 148 GLY A O 1
ATOM 1118 N N . CYS A 1 149 ? 14.118 -12.736 -11.919 1.00 83.75 149 CYS A N 1
ATOM 1119 C CA . CYS A 1 149 ? 14.903 -12.443 -13.118 1.00 83.75 149 CYS A CA 1
ATOM 1120 C C . CYS A 1 149 ? 13.968 -12.169 -14.296 1.00 83.75 149 CYS A C 1
ATOM 1122 O O . CYS A 1 149 ? 13.634 -13.084 -15.047 1.00 83.75 149 CYS A O 1
ATOM 1124 N N . PHE A 1 150 ? 13.522 -10.924 -14.447 1.00 84.56 150 PHE A N 1
ATOM 1125 C CA . PHE A 1 150 ? 12.510 -10.549 -15.433 1.00 84.56 150 PHE A CA 1
ATOM 1126 C C . PHE A 1 150 ? 13.065 -9.630 -16.523 1.00 84.56 150 PHE A C 1
ATOM 1128 O O . PHE A 1 150 ? 13.918 -8.776 -16.279 1.00 84.56 150 PHE A O 1
ATOM 1135 N N . ALA A 1 151 ? 12.543 -9.797 -17.736 1.00 87.75 151 ALA A N 1
ATOM 1136 C CA . ALA A 1 151 ? 12.789 -8.922 -18.873 1.00 87.75 151 ALA A CA 1
ATOM 1137 C C . ALA A 1 151 ? 11.539 -8.065 -19.114 1.00 87.75 151 ALA A C 1
ATOM 1139 O O . ALA A 1 151 ? 10.497 -8.577 -19.526 1.00 87.75 151 ALA A O 1
ATOM 1140 N N . ASP A 1 152 ? 11.637 -6.763 -18.841 1.00 89.38 152 ASP A N 1
ATOM 1141 C CA . ASP A 1 152 ? 10.554 -5.817 -19.099 1.00 89.38 152 ASP A CA 1
ATOM 1142 C C . ASP A 1 152 ? 10.790 -5.092 -20.427 1.00 89.38 152 ASP A C 1
ATOM 1144 O O . ASP A 1 152 ? 11.867 -4.552 -20.665 1.00 89.38 152 ASP A O 1
ATOM 1148 N N . PHE A 1 153 ? 9.769 -5.017 -21.280 1.00 91.31 153 PHE A N 1
ATOM 1149 C CA . PHE A 1 153 ? 9.880 -4.393 -22.599 1.00 91.31 153 PHE A CA 1
ATOM 1150 C C . PHE A 1 153 ? 9.148 -3.059 -22.658 1.00 91.31 153 PHE A C 1
ATOM 1152 O O . PHE A 1 153 ? 8.011 -2.946 -22.200 1.00 91.31 153 PHE A O 1
ATOM 1159 N N . TYR A 1 154 ? 9.790 -2.054 -23.253 1.00 90.06 154 TYR A N 1
ATOM 1160 C CA . TYR A 1 154 ? 9.277 -0.690 -23.337 1.00 90.06 154 TYR A CA 1
ATOM 1161 C C . TYR A 1 154 ? 9.276 -0.171 -24.771 1.00 90.06 154 TYR A C 1
ATOM 1163 O O . TYR A 1 154 ? 10.322 -0.097 -25.410 1.00 90.06 154 TYR A O 1
ATOM 1171 N N . LEU A 1 155 ? 8.124 0.283 -25.259 1.00 90.06 155 LEU A N 1
ATOM 1172 C CA . LEU A 1 155 ? 8.008 1.002 -26.527 1.00 90.06 155 LEU A CA 1
ATOM 1173 C C . LEU A 1 155 ? 7.709 2.473 -26.233 1.00 90.06 155 LEU A C 1
ATOM 1175 O O . LEU A 1 155 ? 6.741 2.782 -25.539 1.00 90.06 155 LEU A O 1
ATOM 1179 N N . ASN A 1 156 ? 8.548 3.387 -26.730 1.00 87.94 156 ASN A N 1
ATOM 1180 C CA . ASN A 1 156 ? 8.419 4.833 -26.489 1.00 87.94 156 ASN A CA 1
ATOM 1181 C C . ASN A 1 156 ? 8.266 5.185 -24.991 1.00 87.94 156 ASN A C 1
ATOM 1183 O O . ASN A 1 156 ? 7.437 6.009 -24.610 1.00 87.94 156 ASN A O 1
ATOM 1187 N N . GLY A 1 157 ? 9.023 4.501 -24.125 1.00 81.94 157 GLY A N 1
ATOM 1188 C CA . GLY A 1 157 ? 9.004 4.714 -22.672 1.00 81.94 157 GLY A CA 1
ATOM 1189 C C . GLY A 1 157 ? 7.816 4.092 -21.922 1.00 81.94 157 GLY A C 1
ATOM 1190 O O . GLY A 1 157 ? 7.735 4.229 -20.703 1.00 81.94 157 GLY A O 1
ATOM 1191 N N . ARG A 1 158 ? 6.903 3.379 -22.596 1.00 81.88 158 ARG A N 1
ATOM 1192 C CA . ARG A 1 158 ? 5.770 2.678 -21.964 1.00 81.88 158 ARG A CA 1
ATOM 1193 C C . ARG A 1 158 ? 5.995 1.167 -21.966 1.00 81.88 158 ARG A C 1
ATOM 1195 O O . ARG A 1 158 ? 6.340 0.618 -23.007 1.00 81.88 158 ARG A O 1
ATOM 1202 N N . LYS A 1 159 ? 5.780 0.508 -20.819 1.00 84.94 159 LYS A N 1
ATOM 1203 C CA . LYS A 1 159 ? 5.874 -0.957 -20.696 1.00 84.94 159 LYS A CA 1
ATOM 1204 C C . LYS A 1 159 ? 4.793 -1.616 -21.558 1.00 84.94 159 LYS A C 1
ATOM 1206 O O . LYS A 1 159 ? 3.639 -1.194 -21.495 1.00 84.94 159 LYS A O 1
ATOM 1211 N N . VAL A 1 160 ? 5.167 -2.615 -22.350 1.00 86.25 160 VAL A N 1
ATOM 1212 C CA . VAL A 1 160 ? 4.275 -3.362 -23.247 1.00 86.25 160 VAL A CA 1
ATOM 1213 C C . VAL A 1 160 ? 4.196 -4.832 -22.836 1.00 86.25 160 VAL A C 1
ATOM 1215 O O . VAL A 1 160 ? 5.131 -5.360 -22.236 1.00 86.25 160 VAL A O 1
ATOM 1218 N N . ASP A 1 161 ? 3.078 -5.487 -23.149 1.00 87.00 161 ASP A N 1
ATOM 1219 C CA . ASP A 1 161 ? 2.886 -6.917 -22.892 1.00 87.00 161 ASP A CA 1
ATOM 1220 C C . ASP A 1 161 ? 3.212 -7.734 -24.147 1.00 87.00 161 ASP A C 1
ATOM 1222 O O . ASP A 1 161 ? 2.487 -7.692 -25.139 1.00 87.00 161 ASP A O 1
ATOM 1226 N N . CYS A 1 162 ? 4.292 -8.510 -24.088 1.00 82.94 162 CYS A N 1
ATOM 1227 C CA . CYS A 1 162 ? 4.763 -9.326 -25.206 1.00 82.94 162 CYS A CA 1
ATOM 1228 C C . CYS A 1 162 ? 3.885 -10.540 -25.523 1.00 82.94 162 CYS A C 1
ATOM 1230 O O . CYS A 1 162 ? 4.082 -11.157 -26.568 1.00 82.94 162 CYS A O 1
ATOM 1232 N N . LYS A 1 163 ? 2.930 -10.887 -24.650 1.00 79.06 163 LYS A N 1
ATOM 1233 C CA . LYS A 1 163 ? 1.949 -11.958 -24.885 1.00 79.06 163 LYS A CA 1
ATOM 1234 C C . LYS A 1 163 ? 0.705 -11.453 -25.607 1.00 79.06 163 LYS A C 1
ATOM 1236 O O . LYS A 1 163 ? -0.032 -12.245 -26.192 1.00 79.06 163 LYS A O 1
ATOM 1241 N N . LYS A 1 164 ? 0.463 -10.140 -25.591 1.00 68.62 164 LYS A N 1
ATOM 1242 C CA . LYS A 1 164 ? -0.666 -9.535 -26.286 1.00 68.62 164 LYS A CA 1
ATOM 1243 C C . LYS A 1 164 ? -0.274 -9.300 -27.739 1.00 68.62 164 LYS A C 1
ATOM 1245 O O . LYS A 1 164 ? 0.310 -8.271 -28.065 1.00 68.62 164 LYS A O 1
ATOM 1250 N N . LEU A 1 165 ? -0.598 -10.258 -28.610 1.00 54.41 165 LEU A N 1
ATOM 1251 C CA . LEU A 1 165 ? -0.570 -10.037 -30.054 1.00 54.41 165 LEU A CA 1
ATOM 1252 C C . LEU A 1 165 ? -1.450 -8.818 -30.345 1.00 54.41 165 LEU A C 1
ATOM 1254 O O . LEU A 1 165 ? -2.671 -8.866 -30.187 1.00 54.41 165 LEU A O 1
ATOM 1258 N N . THR A 1 166 ? -0.843 -7.700 -30.726 1.00 53.16 166 THR A N 1
ATOM 1259 C CA . THR A 1 166 ? -1.607 -6.676 -31.422 1.00 53.16 166 THR A CA 1
ATOM 1260 C C . THR A 1 166 ? -2.013 -7.287 -32.760 1.00 53.16 166 THR A C 1
ATOM 1262 O O . THR A 1 166 ? -1.173 -7.904 -33.422 1.00 53.16 166 THR A O 1
ATOM 1265 N N . PRO A 1 167 ? -3.291 -7.186 -33.168 1.00 48.06 167 PRO A N 1
ATOM 1266 C CA . PRO A 1 167 ? -3.647 -7.544 -34.529 1.00 48.06 167 PRO A CA 1
ATOM 1267 C C . PRO A 1 167 ? -2.733 -6.748 -35.470 1.00 48.06 167 PRO A C 1
ATOM 1269 O O . PRO A 1 167 ? -2.444 -5.578 -35.175 1.00 48.06 167 PRO A O 1
ATOM 1272 N N . PRO A 1 168 ? -2.217 -7.375 -36.542 1.00 47.00 168 PRO A N 1
ATOM 1273 C CA . PRO A 1 168 ? -1.297 -6.715 -37.452 1.00 47.00 168 PRO A CA 1
ATOM 1274 C C . PRO A 1 168 ? -1.902 -5.380 -37.872 1.00 47.00 168 PRO A C 1
ATOM 1276 O O . PRO A 1 168 ? -3.068 -5.310 -38.257 1.00 47.00 168 PRO A O 1
ATOM 1279 N N . ASN A 1 169 ? -1.115 -4.311 -37.743 1.00 45.38 169 ASN A N 1
ATOM 1280 C CA . ASN A 1 169 ? -1.488 -3.008 -38.267 1.00 45.38 169 ASN A CA 1
ATOM 1281 C C . ASN A 1 169 ? -1.821 -3.194 -39.762 1.00 45.38 169 ASN A C 1
ATOM 1283 O O . ASN A 1 169 ? -0.909 -3.533 -40.523 1.00 45.38 169 ASN A O 1
ATOM 1287 N N . PRO A 1 170 ? -3.077 -2.982 -40.199 1.00 48.03 170 PRO A N 1
ATOM 1288 C CA . PRO A 1 170 ? -3.473 -3.215 -41.587 1.00 48.03 170 PRO A CA 1
ATOM 1289 C C . PRO A 1 170 ? -2.754 -2.278 -42.571 1.00 48.03 170 PRO A C 1
ATOM 1291 O O . PRO A 1 170 ? -2.798 -2.501 -43.775 1.00 48.03 170 PRO A O 1
ATOM 1294 N N . CYS A 1 171 ? -2.040 -1.262 -42.079 1.00 44.84 171 CYS A N 1
ATOM 1295 C CA . CYS A 1 171 ? -1.367 -0.260 -42.899 1.00 44.84 171 CYS A CA 1
ATOM 1296 C C . CYS A 1 171 ? 0.143 -0.497 -43.096 1.00 44.84 171 CYS A C 1
ATOM 1298 O O . CYS A 1 171 ? 0.854 0.448 -43.438 1.00 44.84 171 CYS A O 1
ATOM 1300 N N . ARG A 1 172 ? 0.682 -1.707 -42.863 1.00 50.31 172 ARG A N 1
ATOM 1301 C CA . ARG A 1 172 ? 2.121 -1.973 -43.093 1.00 50.31 172 ARG A CA 1
ATOM 1302 C C . ARG A 1 172 ? 2.457 -3.232 -43.894 1.00 50.31 172 ARG A C 1
ATOM 1304 O O . ARG A 1 172 ? 3.559 -3.753 -43.753 1.00 50.31 172 ARG A O 1
ATOM 1311 N N . PHE A 1 173 ? 1.574 -3.654 -44.794 1.00 40.50 173 PHE A N 1
ATOM 1312 C CA . PHE A 1 173 ? 1.994 -4.475 -45.930 1.00 40.50 173 PHE A CA 1
ATOM 1313 C C . PHE A 1 173 ? 2.574 -3.548 -47.004 1.00 40.50 173 PHE A C 1
ATOM 1315 O O . PHE A 1 173 ? 1.862 -3.027 -47.856 1.00 40.50 173 PHE A O 1
ATOM 1322 N N . SER A 1 174 ? 3.878 -3.277 -46.914 1.00 37.62 174 SER A N 1
ATOM 1323 C CA . SER A 1 174 ? 4.612 -2.738 -48.058 1.00 37.62 174 SER A CA 1
ATOM 1324 C C . SER A 1 174 ? 4.742 -3.863 -49.079 1.00 37.62 174 SER A C 1
ATOM 1326 O O . SER A 1 174 ? 5.270 -4.925 -48.762 1.00 37.62 174 SER A O 1
ATOM 1328 N N . ILE A 1 175 ? 4.281 -3.620 -50.303 1.00 49.38 175 ILE A N 1
ATOM 1329 C CA . ILE A 1 175 ? 4.299 -4.546 -51.451 1.00 49.38 175 ILE A CA 1
ATOM 1330 C C . ILE A 1 175 ? 5.744 -4.961 -51.840 1.00 49.38 175 ILE A C 1
ATOM 1332 O O . ILE A 1 175 ? 5.949 -5.819 -52.691 1.00 49.38 175 ILE A O 1
ATOM 1336 N N . ALA A 1 176 ? 6.767 -4.401 -51.188 1.00 42.91 176 ALA A N 1
ATOM 1337 C CA . ALA A 1 176 ? 8.173 -4.642 -51.488 1.00 42.91 176 ALA A CA 1
ATOM 1338 C C . ALA A 1 176 ? 8.711 -6.035 -51.092 1.00 42.91 176 ALA A C 1
ATOM 1340 O O . ALA A 1 176 ? 9.731 -6.436 -51.640 1.00 42.91 176 ALA A O 1
ATOM 1341 N N . GLU A 1 177 ? 8.063 -6.785 -50.192 1.00 50.09 177 GLU A N 1
ATOM 1342 C CA . GLU A 1 177 ? 8.576 -8.104 -49.755 1.00 50.09 177 GLU A CA 1
ATOM 1343 C C . GLU A 1 177 ? 7.920 -9.312 -50.450 1.00 50.09 177 GLU A C 1
ATOM 1345 O O . GLU A 1 177 ? 8.347 -10.439 -50.230 1.00 50.09 177 GLU A O 1
ATOM 1350 N N . PHE A 1 178 ? 6.943 -9.118 -51.346 1.00 40.91 178 PHE A N 1
ATOM 1351 C CA . PHE A 1 178 ? 6.252 -10.246 -51.999 1.00 40.91 178 PHE A CA 1
ATOM 1352 C C . PHE A 1 178 ? 6.885 -10.720 -53.325 1.00 40.91 178 PHE A C 1
ATOM 1354 O O . PHE A 1 178 ? 6.411 -11.692 -53.906 1.00 40.91 178 PHE A O 1
ATOM 1361 N N . ILE A 1 179 ? 7.947 -10.073 -53.826 1.00 44.94 179 ILE A N 1
ATOM 1362 C CA . ILE A 1 179 ? 8.531 -10.409 -55.146 1.00 44.94 179 ILE A CA 1
ATOM 1363 C C . ILE A 1 179 ? 9.745 -11.361 -55.063 1.00 44.94 179 ILE A C 1
ATOM 1365 O O . ILE A 1 179 ? 10.180 -11.867 -56.091 1.00 44.94 179 ILE A O 1
ATOM 1369 N N . LEU A 1 180 ? 10.270 -11.707 -53.880 1.00 45.44 180 LEU A N 1
ATOM 1370 C CA . LEU A 1 180 ? 11.498 -12.526 -53.802 1.00 45.44 180 LEU A CA 1
ATOM 1371 C C . LEU A 1 180 ? 11.318 -14.031 -53.527 1.00 45.44 180 LEU A C 1
ATOM 1373 O O . LEU A 1 180 ? 12.313 -14.744 -53.581 1.00 45.44 180 LEU A O 1
ATOM 1377 N N . GLU A 1 181 ? 10.100 -14.554 -53.334 1.00 46.50 181 GLU A N 1
ATOM 1378 C CA . GLU A 1 181 ? 9.904 -15.995 -53.043 1.00 46.50 181 GLU A CA 1
ATOM 1379 C C . GLU A 1 181 ? 9.082 -16.799 -54.073 1.00 46.50 181 GLU A C 1
ATOM 1381 O O . GLU A 1 181 ? 8.711 -17.936 -53.803 1.00 46.50 181 GLU A O 1
ATOM 1386 N N . THR A 1 182 ? 8.829 -16.290 -55.288 1.00 47.38 182 THR A N 1
ATOM 1387 C CA . THR A 1 182 ? 8.169 -17.098 -56.351 1.00 47.38 182 THR A CA 1
ATOM 1388 C C . THR A 1 182 ? 8.951 -17.223 -57.662 1.00 47.38 182 THR A C 1
ATOM 1390 O O . THR A 1 182 ? 8.398 -17.629 -58.678 1.00 47.38 182 THR A O 1
ATOM 1393 N N . GLY A 1 183 ? 10.257 -16.945 -57.655 1.00 47.19 183 GLY A N 1
ATOM 1394 C CA . GLY A 1 183 ? 11.067 -16.897 -58.875 1.00 47.19 183 GLY A CA 1
ATOM 1395 C C . GLY A 1 183 ? 12.320 -17.772 -58.887 1.00 47.19 183 GLY A C 1
ATOM 1396 O O . GLY A 1 183 ? 13.369 -17.246 -59.233 1.00 47.19 183 GLY A O 1
ATOM 1397 N N . ASN A 1 184 ? 12.254 -19.056 -58.503 1.00 46.53 184 ASN A N 1
ATOM 1398 C CA . ASN A 1 184 ? 13.105 -20.090 -59.122 1.00 46.53 184 ASN A CA 1
ATOM 1399 C C . ASN A 1 184 ? 12.714 -21.515 -58.695 1.00 46.53 184 ASN A C 1
ATOM 1401 O O . ASN A 1 184 ? 13.126 -22.021 -57.653 1.00 46.53 184 ASN A O 1
ATOM 1405 N N . SER A 1 185 ? 11.916 -22.177 -59.523 1.00 40.53 185 SER A N 1
ATOM 1406 C CA . SER A 1 185 ? 11.896 -23.638 -59.651 1.00 40.53 185 SER A CA 1
ATOM 1407 C C . SER A 1 185 ? 11.218 -23.985 -60.970 1.00 40.53 185 SER A C 1
ATOM 1409 O O . SER A 1 185 ? 9.995 -24.090 -61.019 1.00 40.53 185 SER A O 1
ATOM 1411 N N . SER A 1 186 ? 12.026 -24.083 -62.031 1.00 41.56 186 SER A N 1
ATOM 1412 C CA . SER A 1 186 ? 11.907 -24.935 -63.235 1.00 41.56 186 SER A CA 1
ATOM 1413 C C . SER A 1 186 ? 12.883 -24.435 -64.295 1.00 41.56 186 SER A C 1
ATOM 1415 O O . SER A 1 186 ? 12.672 -23.301 -64.777 1.00 41.56 186 SER A O 1
#

Secondary structure (DSSP, 8-state):
----------PPPPTTS-B---SS-GGGS---TT-TTPEEEEE-BSSSEEEEEETTEEE-TTS--TTSPBP--SS-GGGT---TT-TTPEEEEE-BTSSEEEEEETTEEE--S--GGGB---SS-HHHH----TT-TTPEEEEE-BTS-EEEEEETTEEE-TTS-PPP-TT---GGGSSSSSS---

Sequence (186 aa):
MVLLIIYFCIGNCPPDKPRHYCLIPPCLNAKCPAYPDAKCVDNYCGGCNADFYVGDTKVNCGQCPPYKPRHYCLIPPCNNAKCPAYPDAKCVDNYCGGCNADFYVGDTKVKCACPPLTIHQCKVPPCDLFSNCPAYPKAKCVNNYCGGCFADFYLNGRKVDCKKLTPPNPCRFSIAEFILETGNSS

Organism: Paramuricea clavata (NCBI:txid317549)